Protein AF-0000000086186781 (afdb_homodimer)

Radius of gyration: 16.81 Å; Cα contacts (8 Å, |Δi|>4): 520; chains: 2; bounding box: 40×42×35 Å

InterPro domains:
  IPR029068 Glyoxalase/Bleomycin resistance protein/Dihydroxybiphenyl dioxygenase [G3DSA:3.10.180.10] (2-116)
  IPR029068 Glyoxalase/Bleomycin resistance protein/Dihydroxybiphenyl dioxygenase [SSF54593] (9-113)

pLDDT: mean 94.45, std 7.61, range [54.75, 98.69]

Sequence (234 aa):
MTARALARIFVDDLAAALPLYRALADDAAPRLFEFGDVQLAWVGPFLLLEAPPARRAQLDRAATVLVENMEATVHELERYGGSVLEPPAPGPNGRRMVARHPDGAVLEYIEVPATDRMTARALARIFVDDLAAALPLYRALADDAAPRLFEFGDVQLAWVGPFLLLEAPPARRAQLDRAATVLVENMEATVHELERYGGSVLEPPAPGPNGRRMVARHPDGAVLEYIEVPATDR

Secondary structure (DSSP, 8-state):
---EEEEEEE-S-HHHHHHHHHHHTTTPPPEEEEETTEEEEEETTEEEEE--HHHHHHH--S-EEEES-HHHHHHHHHHTT-EEEEEEE--BTB-EEEEE-TTS-EEEEEE--GGG-/---EEEEEEE-S-HHHHHHHHHHHTTTPPPEEEEETTEEEEEETTEEEEE--HHHHHHH--SEEEEES-HHHHHHHHHHTT-EEEEEEE--BTB-EEEEE-TTS-EEEEEE--GGG-

Solvent-accessible surface area (backbone atoms only — not comparable to full-atom values): 12488 Å² total; per-residue (Å²): 136,75,40,41,25,27,29,54,39,78,34,92,47,54,79,77,48,44,60,48,49,24,56,67,23,74,59,39,79,64,48,74,50,72,60,88,82,27,44,34,36,41,26,66,30,35,33,38,34,27,52,55,77,87,49,44,72,80,63,64,49,58,25,39,34,40,32,73,48,61,67,61,50,52,48,50,39,49,72,60,58,23,47,74,76,38,68,75,39,85,48,97,79,31,41,27,31,31,31,33,42,67,76,63,53,38,34,35,38,33,34,37,57,78,86,76,104,134,76,42,41,24,28,30,55,41,76,35,93,48,54,81,77,48,45,60,50,49,24,56,67,23,75,59,40,77,64,48,76,49,71,59,89,81,27,45,36,37,40,26,66,29,33,33,38,34,27,51,54,77,87,49,44,72,81,64,62,48,58,24,37,33,40,31,74,47,60,68,60,50,52,48,51,37,49,74,60,57,25,45,75,75,37,69,78,39,84,47,98,80,31,42,27,31,31,31,33,42,69,76,64,51,36,34,35,39,32,35,38,57,78,86,78,103

Nearest PDB structures (foldseek):
  3r6a-assembly1_B  TM=8.919E-01  e=3.913E-10  Methanosarcina mazei Go1
  8aid-assembly2_D  TM=8.645E-01  e=9.255E-09  Pseudomonas aeruginosa PAO1
  4pav-assembly4_D  TM=4.174E-01  e=5.554E-05  Staphylococcus aureus
  7yvv-assembly1_A  TM=6.138E-01  e=9.692E-04  Amycolatopsis sp. Hca4
  5umw-assembly2_B  TM=4.275E-01  e=9.603E-05  Streptomyces sp. CB03234

Foldseek 3Di:
DDKAWAAEEEDQDCVVVVVVLCVVLVNADWDWDDDVQWTWIDHRRYIYIHDPPVCCVVVDAPIEMEDADPVVVVVVQVVQPKAWPADFDADPQATKTWIAHPVGGIYIYGHDHPVVD/DDKAWAAEEEDQDCVVVVVVLCVVLVNADWDWDDDVQWTWIDHRRYIYIHHPPVCCVVVDAPIEMEDADPVVVVVVQVVQPKAWPADFDADPQATKTWIAHPVGGIYIYGHDHPVVD

Structure (mmCIF, N/CA/C/O backbone):
data_AF-0000000086186781-model_v1
#
loop_
_entity.id
_entity.type
_entity.pdbx_description
1 polymer 'VOC family protein'
#
loop_
_atom_site.group_PDB
_atom_site.id
_atom_site.type_symbol
_atom_site.label_atom_id
_atom_site.label_alt_id
_atom_site.label_comp_id
_atom_site.label_asym_id
_atom_site.label_entity_id
_atom_site.label_seq_id
_atom_site.pdbx_PDB_ins_code
_atom_site.Cartn_x
_atom_site.Cartn_y
_atom_site.Cartn_z
_atom_site.occupancy
_atom_site.B_iso_or_equiv
_atom_site.auth_seq_id
_atom_site.auth_comp_id
_atom_site.auth_asym_id
_atom_site.auth_atom_id
_atom_site.pdbx_PDB_model_num
ATOM 1 N N . MET A 1 1 ? -0.036 -2.354 -19.016 1 59.5 1 MET A N 1
ATOM 2 C CA . MET A 1 1 ? -0.948 -1.676 -18.109 1 59.5 1 MET A CA 1
ATOM 3 C C . MET A 1 1 ? -0.603 -1.999 -16.656 1 59.5 1 MET A C 1
ATOM 5 O O . MET A 1 1 ? -0.527 -3.17 -16.281 1 59.5 1 MET A O 1
ATOM 9 N N . THR A 1 2 ? -0.151 -1.017 -15.875 1 82.69 2 THR A N 1
ATOM 10 C CA . THR A 1 2 ? 0.729 -1.233 -14.734 1 82.69 2 THR A CA 1
ATOM 11 C C . THR A 1 2 ? -0.083 -1.428 -13.453 1 82.69 2 THR A C 1
ATOM 13 O O . THR A 1 2 ? -1.096 -0.755 -13.25 1 82.69 2 THR A O 1
ATOM 16 N N . ALA A 1 3 ? 0.19 -2.436 -12.805 1 93.06 3 ALA A N 1
ATOM 17 C CA . ALA A 1 3 ? -0.409 -2.723 -11.5 1 93.06 3 ALA A CA 1
ATOM 18 C C . ALA A 1 3 ? -0.317 -1.514 -10.578 1 93.06 3 ALA A C 1
ATOM 20 O O . ALA A 1 3 ? 0.615 -0.712 -10.68 1 93.06 3 ALA A O 1
ATOM 21 N N . ARG A 1 4 ? -1.374 -1.374 -9.734 1 94.69 4 ARG A N 1
ATOM 22 C CA . ARG A 1 4 ? -1.386 -0.331 -8.711 1 94.69 4 ARG A CA 1
ATOM 23 C C . ARG A 1 4 ? -1.64 -0.921 -7.328 1 94.69 4 ARG A C 1
ATOM 25 O O . ARG A 1 4 ? -2.234 -1.994 -7.207 1 94.69 4 ARG A O 1
ATOM 32 N N . ALA A 1 5 ? -1.18 -0.24 -6.379 1 97.06 5 ALA A N 1
ATOM 33 C CA . ALA A 1 5 ? -1.415 -0.716 -5.016 1 97.06 5 ALA A CA 1
ATOM 34 C C . ALA A 1 5 ? -2.287 0.263 -4.238 1 97.06 5 ALA A C 1
ATOM 36 O O . ALA A 1 5 ? -2.209 1.477 -4.445 1 97.06 5 ALA A O 1
ATOM 37 N N . LEU A 1 6 ? -3.055 -0.269 -3.428 1 97.75 6 LEU A N 1
ATOM 38 C CA . LEU A 1 6 ? -3.771 0.501 -2.416 1 97.75 6 LEU A CA 1
ATOM 39 C C . LEU A 1 6 ? -3.15 0.298 -1.037 1 97.75 6 LEU A C 1
ATOM 41 O O . LEU A 1 6 ? -2.848 -0.832 -0.649 1 97.75 6 LEU A O 1
ATOM 45 N N . ALA A 1 7 ? -2.957 1.344 -0.333 1 98 7 ALA A N 1
ATOM 46 C CA . ALA A 1 7 ? -2.561 1.277 1.072 1 98 7 ALA A CA 1
ATOM 47 C C . ALA A 1 7 ? -3.74 0.881 1.955 1 98 7 ALA A C 1
ATOM 49 O O . ALA A 1 7 ? -4.742 1.6 2.027 1 98 7 ALA A O 1
ATOM 50 N N . ARG A 1 8 ? -3.598 -0.219 2.615 1 98.06 8 ARG A N 1
ATOM 51 C CA . ARG A 1 8 ? -4.637 -0.678 3.531 1 98.06 8 ARG A CA 1
ATOM 52 C C . ARG A 1 8 ? -4.434 -0.095 4.926 1 98.06 8 ARG A C 1
ATOM 54 O O . ARG A 1 8 ? -3.396 -0.318 5.555 1 98.06 8 ARG A O 1
ATOM 61 N N . ILE A 1 9 ? -5.434 0.607 5.328 1 98 9 ILE A N 1
ATOM 62 C CA . ILE A 1 9 ? -5.312 1.284 6.617 1 98 9 ILE A CA 1
ATOM 63 C C . ILE A 1 9 ? -6.52 0.951 7.488 1 98 9 ILE A C 1
ATOM 65 O O . ILE A 1 9 ? -7.652 1.305 7.156 1 98 9 ILE A O 1
ATOM 69 N N . PHE A 1 10 ? -6.219 0.291 8.609 1 97.81 10 PHE A N 1
ATOM 70 C CA . PHE A 1 10 ? -7.293 0.067 9.57 1 97.81 10 PHE A CA 1
ATOM 71 C C . PHE A 1 10 ? -7.586 1.338 10.359 1 97.81 10 PHE A C 1
ATOM 73 O O . PHE A 1 10 ? -6.668 1.997 10.852 1 97.81 10 PHE A O 1
ATOM 80 N N . VAL A 1 11 ? -8.82 1.643 10.5 1 98 11 VAL A N 1
ATOM 81 C CA . VAL A 1 11 ? -9.242 2.807 11.273 1 98 11 VAL A CA 1
ATOM 82 C C . VAL A 1 11 ? -10.312 2.398 12.289 1 98 11 VAL A C 1
ATOM 84 O O . VAL A 1 11 ? -11.047 1.433 12.062 1 98 11 VAL A O 1
ATOM 87 N N . ASP A 1 12 ? -10.398 3.102 13.336 1 97.25 12 ASP A N 1
ATOM 88 C CA . ASP A 1 12 ? -11.406 2.809 14.352 1 97.25 12 ASP A CA 1
ATOM 89 C C . ASP A 1 12 ? -12.758 3.428 13.984 1 97.25 12 ASP A C 1
ATOM 91 O O . ASP A 1 12 ? -13.805 2.912 14.367 1 97.25 12 ASP A O 1
ATOM 95 N N . ASP A 1 13 ? -12.734 4.527 13.305 1 97.81 13 ASP A N 1
ATOM 96 C CA . ASP A 1 13 ? -13.914 5.285 12.875 1 97.81 13 ASP A CA 1
ATOM 97 C C . ASP A 1 13 ? -13.75 5.789 11.445 1 97.81 13 ASP A C 1
ATOM 99 O O . ASP A 1 13 ? -13.086 6.801 11.211 1 97.81 13 ASP A O 1
ATOM 103 N N . LEU A 1 14 ? -14.438 5.176 10.555 1 98.38 14 LEU A N 1
ATOM 104 C CA . LEU A 1 14 ? -14.281 5.445 9.133 1 98.38 14 LEU A CA 1
ATOM 105 C C . LEU A 1 14 ? -14.742 6.859 8.789 1 98.38 14 LEU A C 1
ATOM 107 O O . LEU A 1 14 ? -14.062 7.582 8.062 1 98.38 14 LEU A O 1
ATOM 111 N N . ALA A 1 15 ? -15.844 7.25 9.25 1 97.81 15 ALA A N 1
ATOM 112 C CA . ALA A 1 15 ? -16.406 8.57 8.969 1 97.81 15 ALA A CA 1
ATOM 113 C C . ALA A 1 15 ? -15.461 9.672 9.438 1 97.81 15 ALA A C 1
ATOM 115 O O . ALA A 1 15 ? -15.297 10.688 8.75 1 97.81 15 ALA A O 1
ATOM 116 N N . ALA A 1 16 ? -14.867 9.461 10.562 1 98.06 16 ALA A N 1
ATOM 117 C CA . ALA A 1 16 ? -13.953 10.453 11.125 1 98.06 16 ALA A CA 1
ATOM 118 C C . ALA A 1 16 ? -12.656 10.523 10.32 1 98.06 16 ALA A C 1
ATOM 120 O O . ALA A 1 16 ? -12.055 11.594 10.195 1 98.06 16 ALA A O 1
ATOM 121 N N . ALA A 1 17 ? -12.203 9.422 9.812 1 98.31 17 ALA A N 1
ATOM 122 C CA . ALA A 1 17 ? -10.914 9.344 9.141 1 98.31 17 ALA A CA 1
ATOM 123 C C . ALA A 1 17 ? -11.016 9.836 7.699 1 98.31 17 ALA A C 1
ATOM 125 O O . ALA A 1 17 ? -10.062 10.414 7.164 1 98.31 17 ALA A O 1
ATOM 126 N N . LEU A 1 18 ? -12.094 9.641 7.035 1 98.19 18 LEU A N 1
ATOM 127 C CA . LEU A 1 18 ? -12.281 9.734 5.594 1 98.19 18 LEU A CA 1
ATOM 128 C C . LEU A 1 18 ? -11.93 11.125 5.086 1 98.19 18 LEU A C 1
ATOM 130 O O . LEU A 1 18 ? -11.305 11.266 4.031 1 98.19 18 LEU A O 1
ATOM 134 N N . PRO A 1 19 ? -12.211 12.211 5.816 1 97.62 19 PRO A N 1
ATOM 135 C CA . PRO A 1 19 ? -11.992 13.547 5.258 1 97.62 19 PRO A CA 1
ATOM 136 C C . PRO A 1 19 ? -10.523 13.82 4.949 1 97.62 19 PRO A C 1
ATOM 138 O O . PRO A 1 19 ? -10.195 14.375 3.895 1 97.62 19 PRO A O 1
ATOM 141 N N . LEU A 1 20 ? -9.648 13.414 5.809 1 98 20 LEU A N 1
ATOM 142 C CA . LEU A 1 20 ? -8.234 13.625 5.531 1 98 20 LEU A CA 1
ATOM 143 C C . LEU A 1 20 ? -7.809 12.859 4.277 1 98 20 LEU A C 1
ATOM 145 O O . LEU A 1 20 ? -7.148 13.422 3.4 1 98 20 LEU A O 1
ATOM 149 N N . TYR A 1 21 ? -8.148 11.609 4.219 1 98.38 21 TYR A N 1
ATOM 150 C CA . TYR A 1 21 ? -7.711 10.773 3.111 1 98.38 21 TYR A CA 1
ATOM 151 C C . TYR A 1 21 ? -8.281 11.266 1.789 1 98.38 21 TYR A C 1
ATOM 153 O O . TYR A 1 21 ? -7.633 11.172 0.747 1 98.38 21 TYR A O 1
ATOM 161 N N . ARG A 1 22 ? -9.508 11.766 1.849 1 97.62 22 ARG A N 1
ATOM 162 C CA . ARG A 1 22 ? -10.094 12.383 0.66 1 97.62 22 ARG A CA 1
ATOM 163 C C . ARG A 1 2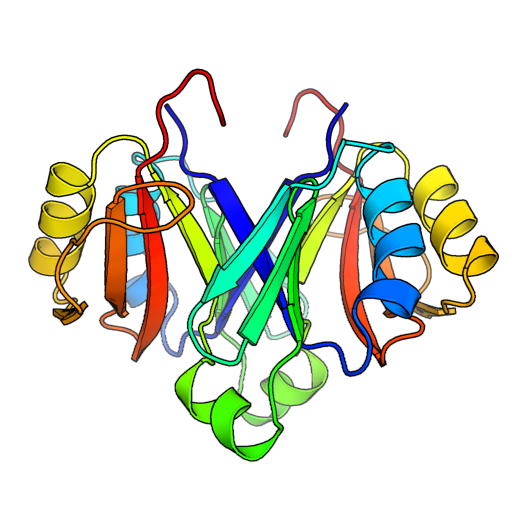2 ? -9.273 13.586 0.212 1 97.62 22 ARG A C 1
ATOM 165 O O . ARG A 1 22 ? -8.992 13.742 -0.978 1 97.62 22 ARG A O 1
ATOM 172 N N . ALA A 1 23 ? -8.922 14.391 1.158 1 96.88 23 ALA A N 1
ATOM 173 C CA . ALA A 1 23 ? -8.117 15.57 0.847 1 96.88 23 ALA A CA 1
ATOM 174 C C . ALA A 1 23 ? -6.77 15.18 0.252 1 96.88 23 ALA A C 1
ATOM 176 O O . ALA A 1 23 ? -6.316 15.781 -0.723 1 96.88 23 ALA A O 1
ATOM 177 N N . LEU A 1 24 ? -6.148 14.164 0.826 1 97.06 24 LEU A N 1
ATOM 178 C CA . LEU A 1 24 ? -4.836 13.703 0.379 1 97.06 24 LEU A CA 1
ATOM 179 C C . LEU A 1 24 ? -4.926 13.062 -1.001 1 97.06 24 LEU A C 1
ATOM 181 O O . LEU A 1 24 ? -3.922 12.969 -1.712 1 97.06 24 LEU A O 1
ATOM 185 N N . ALA A 1 25 ? -6.113 12.609 -1.349 1 95.81 25 ALA A N 1
ATOM 186 C CA . ALA A 1 25 ? -6.344 11.984 -2.648 1 95.81 25 ALA A CA 1
ATOM 187 C C . ALA A 1 25 ? -6.898 12.992 -3.652 1 95.81 25 ALA A C 1
ATOM 189 O O . ALA A 1 25 ? -7.578 12.609 -4.609 1 95.81 25 ALA A O 1
ATOM 190 N N . ASP A 1 26 ? -6.676 14.281 -3.418 1 91.06 26 ASP A N 1
ATOM 191 C CA . ASP A 1 26 ? -7.109 15.359 -4.289 1 91.06 26 ASP A CA 1
ATOM 192 C C . ASP A 1 26 ? -8.633 15.391 -4.414 1 91.06 26 ASP A C 1
ATOM 194 O O . ASP A 1 26 ? -9.172 15.5 -5.52 1 91.06 26 ASP A O 1
ATOM 198 N N . ASP A 1 27 ? -9.281 14.992 -3.373 1 86.31 27 ASP A N 1
ATOM 199 C CA . ASP A 1 27 ? -10.734 15.055 -3.203 1 86.31 27 ASP A CA 1
ATOM 200 C C . ASP A 1 27 ? -11.438 14.109 -4.172 1 86.31 27 ASP A C 1
ATOM 202 O O . ASP A 1 27 ? -12.516 14.43 -4.684 1 86.31 27 ASP A O 1
ATOM 206 N N . ALA A 1 28 ? -10.773 13.094 -4.453 1 85.69 28 ALA A N 1
ATOM 207 C CA . ALA A 1 28 ? -11.438 12.047 -5.223 1 85.69 28 ALA A CA 1
ATOM 208 C C . ALA A 1 28 ? -12.695 11.555 -4.512 1 85.69 28 ALA A C 1
ATOM 210 O O . ALA A 1 28 ? -12.766 11.57 -3.281 1 85.69 28 ALA A O 1
ATOM 211 N N . ALA A 1 29 ? -13.688 11.109 -5.262 1 93 29 ALA A N 1
ATOM 212 C CA . ALA A 1 29 ? -14.898 10.523 -4.688 1 93 29 ALA A CA 1
ATOM 213 C C . ALA A 1 29 ? -14.609 9.148 -4.086 1 93 29 ALA A C 1
ATOM 215 O O . ALA A 1 29 ? -14.031 8.281 -4.746 1 93 29 ALA A O 1
ATOM 216 N N . PRO A 1 30 ? -15 8.984 -2.84 1 96.44 30 PRO A N 1
ATOM 217 C CA . PRO A 1 30 ? -14.781 7.668 -2.24 1 96.44 30 PRO A CA 1
ATOM 218 C C . PRO A 1 30 ? -15.812 6.637 -2.697 1 96.44 30 PRO A C 1
ATOM 220 O O . PRO A 1 30 ? -16.969 6.98 -2.939 1 96.44 30 PRO A O 1
ATOM 223 N N . ARG A 1 31 ? -15.414 5.449 -2.852 1 96.5 31 ARG A N 1
ATOM 224 C CA . ARG A 1 31 ? -16.297 4.297 -2.984 1 96.5 31 ARG A CA 1
ATOM 225 C C . ARG A 1 31 ? -16.5 3.6 -1.643 1 96.5 31 ARG A C 1
ATOM 227 O O . ARG A 1 31 ? -15.555 3.043 -1.079 1 96.5 31 ARG A O 1
ATOM 234 N N . LEU A 1 32 ? -17.688 3.697 -1.177 1 97.25 32 LEU A N 1
ATOM 235 C CA . LEU A 1 32 ? -18.016 3.053 0.087 1 97.25 32 LEU A CA 1
ATOM 236 C C . LEU A 1 32 ? -18.672 1.698 -0.154 1 97.25 32 LEU A C 1
ATOM 238 O O . LEU A 1 32 ? -19.531 1.565 -1.035 1 97.25 32 LEU A O 1
ATOM 242 N N . PHE A 1 33 ? -18.219 0.71 0.568 1 97.06 33 PHE A N 1
ATOM 243 C CA . PHE A 1 33 ? -18.797 -0.623 0.438 1 97.06 33 PHE A CA 1
ATOM 244 C C . PHE A 1 33 ? -18.547 -1.442 1.7 1 97.06 33 PHE A C 1
ATOM 246 O O . PHE A 1 33 ? -17.922 -0.962 2.648 1 97.06 33 PHE A O 1
ATOM 253 N N . GLU A 1 34 ? -19.156 -2.605 1.72 1 94.56 34 GLU A N 1
ATOM 254 C CA . GLU A 1 34 ? -19.047 -3.496 2.869 1 94.56 34 GLU A CA 1
ATOM 255 C C . GLU A 1 34 ? -18.625 -4.898 2.439 1 94.56 34 GLU A C 1
ATOM 257 O O . GLU A 1 34 ? -18.906 -5.32 1.316 1 94.56 34 GLU A O 1
ATOM 262 N N . PHE A 1 35 ? -17.906 -5.543 3.322 1 91.06 35 PHE A N 1
ATOM 263 C CA . PHE A 1 35 ? -17.547 -6.949 3.191 1 91.06 35 PHE A CA 1
ATOM 264 C C . PHE A 1 35 ? -17.688 -7.668 4.527 1 91.06 35 PHE A C 1
ATOM 266 O O . PHE A 1 35 ? -16.812 -7.578 5.383 1 91.06 35 PHE A O 1
ATOM 273 N N . GLY A 1 36 ? -18.781 -8.406 4.602 1 88.94 36 GLY A N 1
ATOM 274 C CA . GLY A 1 36 ? -19.109 -8.945 5.91 1 88.94 36 GLY A CA 1
ATOM 275 C C . GLY A 1 36 ? -19.328 -7.879 6.961 1 88.94 36 GLY A C 1
ATOM 276 O O . GLY A 1 36 ? -20.141 -6.969 6.77 1 88.94 36 GLY A O 1
ATOM 277 N N . ASP A 1 37 ? -18.547 -7.977 8.031 1 93.62 37 ASP A N 1
ATOM 278 C CA . ASP A 1 37 ? -18.688 -7.035 9.141 1 93.62 37 ASP A CA 1
ATOM 279 C C . ASP A 1 37 ? -17.656 -5.914 9.031 1 93.62 37 ASP A C 1
ATOM 281 O O . ASP A 1 37 ? -17.359 -5.23 10.016 1 93.62 37 ASP A O 1
ATOM 285 N N . VAL A 1 38 ? -17.172 -5.719 7.91 1 96.06 38 VAL A N 1
ATOM 286 C CA . VAL A 1 38 ? -16.156 -4.691 7.684 1 96.06 38 VAL A CA 1
ATOM 287 C C . VAL A 1 38 ? -16.734 -3.584 6.805 1 96.06 38 VAL A C 1
ATOM 289 O O . VAL A 1 38 ? -17.312 -3.855 5.754 1 96.06 38 VAL A O 1
ATOM 292 N N . GLN A 1 39 ? -16.625 -2.371 7.223 1 98 39 GLN A N 1
ATOM 293 C CA . GLN A 1 39 ? -16.922 -1.198 6.406 1 98 39 GLN A CA 1
ATOM 294 C C . GLN A 1 39 ? -15.656 -0.672 5.73 1 98 39 GLN A C 1
ATOM 296 O O . GLN A 1 39 ? -14.617 -0.521 6.375 1 98 39 GLN A O 1
ATOM 301 N N . LEU A 1 40 ? -15.781 -0.426 4.438 1 98.31 40 LEU A N 1
ATOM 302 C CA . LEU A 1 40 ? -14.586 -0.025 3.697 1 98.31 40 LEU A CA 1
ATOM 303 C C . LEU A 1 40 ? -14.852 1.239 2.887 1 98.31 40 LEU A C 1
ATOM 305 O O . LEU A 1 40 ? -15.984 1.494 2.479 1 98.31 40 LEU A O 1
ATOM 309 N N . ALA A 1 41 ? -13.844 1.992 2.693 1 98.31 41 ALA A N 1
ATOM 310 C CA . ALA A 1 41 ? -13.82 3.135 1.785 1 98.31 41 ALA A CA 1
ATOM 311 C C . ALA A 1 41 ? -12.57 3.117 0.911 1 98.31 41 ALA A C 1
ATOM 313 O O . ALA A 1 41 ? -11.445 3.078 1.422 1 98.31 41 ALA A O 1
ATOM 314 N N . TRP A 1 42 ? -12.758 3.086 -0.336 1 97.5 42 TRP A N 1
ATOM 315 C CA . TRP A 1 42 ? -11.688 3.258 -1.31 1 97.5 42 TRP A CA 1
ATOM 316 C C . TRP A 1 42 ? -11.625 4.699 -1.808 1 97.5 42 TRP A C 1
ATOM 318 O O . TRP A 1 42 ? -12.594 5.203 -2.387 1 97.5 42 TRP A O 1
ATOM 328 N N . VAL A 1 43 ? -10.516 5.402 -1.555 1 97.25 43 VAL A N 1
ATOM 329 C CA . VAL A 1 43 ? -10.367 6.789 -1.974 1 97.25 43 VAL A CA 1
ATOM 330 C C . VAL A 1 43 ? -8.93 7.043 -2.43 1 97.25 43 VAL A C 1
ATOM 332 O O . VAL A 1 43 ? -8 7.008 -1.619 1 97.25 43 VAL A O 1
ATOM 335 N N . GLY A 1 44 ? -8.797 7.301 -3.76 1 95.69 44 GLY A N 1
ATOM 336 C CA . GLY A 1 44 ? -7.453 7.402 -4.297 1 95.69 44 GLY A CA 1
ATOM 337 C C . GLY A 1 44 ? -6.621 6.152 -4.066 1 95.69 44 GLY A C 1
ATOM 338 O O . GLY A 1 44 ? -7.059 5.043 -4.387 1 95.69 44 GLY A O 1
ATOM 339 N N . PRO A 1 45 ? -5.391 6.293 -3.463 1 96.69 45 PRO A N 1
ATOM 340 C CA . PRO A 1 45 ? -4.543 5.117 -3.242 1 96.69 45 PRO A CA 1
ATOM 341 C C . PRO A 1 45 ? -4.781 4.465 -1.883 1 96.69 45 PRO A C 1
ATOM 343 O O . PRO A 1 45 ? -3.975 3.646 -1.437 1 96.69 45 PRO A O 1
ATOM 346 N N . PHE A 1 46 ? -5.867 4.828 -1.25 1 98.12 46 PHE A N 1
ATOM 347 C CA . PHE A 1 46 ? -6.102 4.34 0.103 1 98.12 46 PHE A CA 1
ATOM 348 C C . PHE A 1 46 ? -7.316 3.422 0.143 1 98.12 46 PHE A C 1
ATOM 350 O O . PHE A 1 46 ? -8.328 3.695 -0.508 1 98.12 46 PHE A O 1
ATOM 357 N N . LEU A 1 47 ? -7.207 2.373 0.851 1 98.12 47 LEU A N 1
ATOM 358 C CA . LEU A 1 47 ? -8.305 1.508 1.262 1 98.12 47 LEU A CA 1
ATOM 359 C C . LEU A 1 47 ? -8.453 1.496 2.779 1 98.12 47 LEU A C 1
ATOM 361 O O . LEU A 1 47 ? -7.645 0.878 3.479 1 98.12 47 LEU A O 1
ATOM 365 N N . LEU A 1 48 ? -9.438 2.188 3.26 1 98.44 48 LEU A N 1
ATOM 366 C CA . LEU A 1 48 ? -9.695 2.271 4.691 1 98.44 48 LEU A CA 1
ATOM 367 C C . LEU A 1 48 ? -10.625 1.149 5.145 1 98.44 48 LEU A C 1
ATOM 369 O O . LEU A 1 48 ? -11.602 0.839 4.465 1 98.44 48 LEU A O 1
ATOM 373 N N . LEU A 1 49 ? -10.289 0.527 6.207 1 98.25 49 LEU A N 1
ATOM 374 C CA . LEU A 1 49 ? -11.078 -0.581 6.738 1 98.25 49 LEU A CA 1
ATOM 375 C C . LEU A 1 49 ? -11.492 -0.312 8.18 1 98.25 49 LEU A C 1
ATOM 377 O O . LEU A 1 49 ? -10.641 -0.09 9.047 1 98.25 49 LEU A O 1
ATOM 381 N N . GLU A 1 50 ? -12.695 -0.277 8.453 1 98.31 50 GLU A N 1
ATOM 382 C CA . GLU A 1 50 ? -13.242 -0.314 9.805 1 98.31 50 GLU A CA 1
ATOM 383 C C . GLU A 1 50 ? -13.766 -1.704 10.148 1 98.31 50 GLU A C 1
ATOM 385 O O . GLU A 1 50 ? -14.789 -2.137 9.617 1 98.31 50 GLU A O 1
ATOM 390 N N . ALA A 1 51 ? -13.047 -2.338 10.969 1 96.94 51 ALA A N 1
ATOM 391 C CA . ALA A 1 51 ? -13.383 -3.709 11.352 1 96.94 51 ALA A CA 1
ATOM 392 C C . ALA A 1 51 ? -13.195 -3.924 12.852 1 96.94 51 ALA A C 1
ATOM 394 O O . ALA A 1 51 ? -12.367 -3.254 13.484 1 96.94 51 ALA A O 1
ATOM 395 N N . PRO A 1 52 ? -13.945 -4.852 13.445 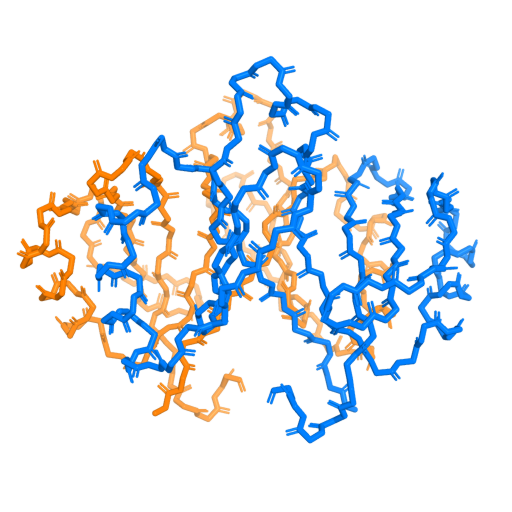1 94.19 52 PRO A N 1
ATOM 396 C CA . PRO A 1 52 ? -13.68 -5.191 14.852 1 94.19 52 PRO A CA 1
ATOM 397 C C . PRO A 1 52 ? -12.242 -5.645 15.086 1 94.19 52 PRO A C 1
ATOM 399 O O . PRO A 1 52 ? -11.664 -6.34 14.25 1 94.19 52 PRO A O 1
ATOM 402 N N . PRO A 1 53 ? -11.688 -5.215 16.203 1 91.38 53 PRO A N 1
ATOM 403 C CA . PRO A 1 53 ? -10.289 -5.551 16.484 1 91.38 53 PRO A CA 1
ATOM 404 C C . PRO A 1 53 ? -10 -7.047 16.344 1 91.38 53 PRO A C 1
ATOM 406 O O . PRO A 1 53 ? -8.945 -7.434 15.844 1 91.38 53 PRO A O 1
ATOM 409 N N . ALA A 1 54 ? -10.969 -7.898 16.688 1 90.56 54 ALA A N 1
ATOM 410 C CA . ALA A 1 54 ? -10.781 -9.352 16.656 1 90.56 54 ALA A CA 1
ATOM 411 C C . ALA A 1 54 ? -10.641 -9.852 15.227 1 90.56 54 ALA A C 1
ATOM 413 O O . ALA A 1 54 ? -10.078 -10.922 14.992 1 90.56 54 ALA A O 1
ATOM 414 N N . ARG A 1 55 ? -11.133 -9.062 14.289 1 91.88 55 ARG A N 1
ATOM 415 C CA . ARG A 1 55 ? -11.141 -9.477 12.891 1 91.88 55 ARG A CA 1
ATOM 416 C C . ARG A 1 55 ? -9.898 -8.969 12.156 1 91.88 55 ARG A C 1
ATOM 418 O O . ARG A 1 55 ? -9.578 -9.438 11.07 1 91.88 55 ARG A O 1
ATOM 425 N N . ARG A 1 56 ? -9.227 -8.031 12.711 1 92.62 56 ARG A N 1
ATOM 426 C CA . ARG A 1 56 ? -8.188 -7.301 11.984 1 92.62 56 ARG A CA 1
ATOM 427 C C . ARG A 1 56 ? -7.039 -8.227 11.594 1 92.62 56 ARG A C 1
ATOM 429 O O . ARG A 1 56 ? -6.508 -8.133 10.484 1 92.62 56 ARG A O 1
ATOM 436 N N . ALA A 1 57 ? -6.703 -9.133 12.461 1 90.69 57 ALA A N 1
ATOM 437 C CA . ALA A 1 57 ? -5.609 -10.055 12.172 1 90.69 57 ALA A CA 1
ATOM 438 C C . ALA A 1 57 ? -5.93 -10.922 10.953 1 90.69 57 ALA A C 1
ATOM 440 O O . ALA A 1 57 ? -5.055 -11.18 10.117 1 90.69 57 ALA A O 1
ATOM 441 N N . GLN A 1 58 ? -7.164 -11.312 10.844 1 89.19 58 GLN A N 1
ATOM 442 C CA . GLN A 1 58 ? -7.605 -12.156 9.742 1 89.19 58 GLN A CA 1
ATOM 443 C C . GLN A 1 58 ? -7.629 -11.375 8.422 1 89.19 58 GLN A C 1
ATOM 445 O O . GLN A 1 58 ? -7.566 -11.969 7.348 1 89.19 58 GLN A O 1
ATOM 450 N N . LEU A 1 59 ? -7.695 -10.133 8.578 1 92.06 59 LEU A N 1
ATOM 451 C CA . LEU A 1 59 ? -7.848 -9.281 7.41 1 92.06 59 LEU A CA 1
ATOM 452 C C . LEU A 1 59 ? -6.516 -8.641 7.023 1 92.06 59 LEU A C 1
ATOM 454 O O . LEU A 1 59 ? -6.438 -7.918 6.027 1 92.06 59 LEU A O 1
ATOM 458 N N . ASP A 1 60 ? -5.582 -8.922 7.77 1 89.44 60 ASP A N 1
ATOM 459 C CA . ASP A 1 60 ? -4.309 -8.242 7.57 1 89.44 60 ASP A CA 1
ATOM 460 C C . ASP A 1 60 ? -3.611 -8.734 6.309 1 89.44 60 ASP A C 1
ATOM 462 O O . ASP A 1 60 ? -3.422 -9.938 6.125 1 89.44 60 ASP A O 1
ATOM 466 N N . ARG A 1 61 ? -3.396 -7.852 5.449 1 93.69 61 ARG A N 1
ATOM 467 C CA . ARG A 1 61 ? -2.688 -7.992 4.18 1 93.69 61 ARG A CA 1
ATOM 468 C C . ARG A 1 61 ? -1.629 -6.906 4.02 1 93.69 61 ARG A C 1
ATOM 470 O O . ARG A 1 61 ? -1.82 -5.773 4.465 1 93.69 61 ARG A O 1
ATOM 477 N N . ALA A 1 62 ? -0.574 -7.293 3.301 1 94.44 62 ALA A N 1
ATOM 478 C CA . ALA A 1 62 ? 0.465 -6.293 3.068 1 94.44 62 ALA A CA 1
ATOM 479 C C . ALA A 1 62 ? -0.051 -5.16 2.184 1 94.44 62 ALA A C 1
ATOM 481 O O . ALA A 1 62 ? 0.349 -4.008 2.346 1 94.44 62 ALA A O 1
ATOM 482 N N . ALA A 1 63 ? -0.911 -5.527 1.219 1 97.25 63 ALA A N 1
ATOM 483 C CA . ALA A 1 63 ? -1.488 -4.555 0.293 1 97.25 63 ALA A CA 1
ATOM 484 C C . ALA A 1 63 ? -2.646 -5.168 -0.492 1 97.25 63 ALA A C 1
ATOM 486 O O . ALA A 1 63 ? -2.838 -6.383 -0.48 1 97.25 63 ALA A O 1
ATOM 487 N N . THR A 1 64 ? -3.416 -4.301 -1.054 1 98.06 64 THR A N 1
ATOM 488 C CA . THR A 1 64 ? -4.309 -4.66 -2.15 1 98.06 64 THR A CA 1
ATOM 489 C C . THR A 1 64 ? -3.746 -4.184 -3.486 1 98.06 64 THR A C 1
ATOM 491 O O . THR A 1 64 ? -3.436 -3 -3.646 1 98.06 64 THR A O 1
ATOM 494 N N . VAL A 1 65 ? -3.586 -5.094 -4.395 1 98.06 65 VAL A N 1
ATOM 495 C CA . VAL A 1 65 ? -3.006 -4.754 -5.691 1 98.06 65 VAL A CA 1
ATOM 496 C C . VAL A 1 65 ? -4.074 -4.848 -6.777 1 98.06 65 VAL A C 1
ATOM 498 O O . VAL A 1 65 ? -4.773 -5.859 -6.887 1 98.06 65 VAL A O 1
ATOM 501 N N . LEU A 1 66 ? -4.23 -3.775 -7.496 1 97 66 LEU A N 1
ATOM 502 C CA . LEU A 1 66 ? -5.125 -3.729 -8.648 1 97 66 LEU A CA 1
ATOM 503 C C . LEU A 1 66 ? -4.422 -4.227 -9.906 1 97 66 LEU A C 1
ATOM 505 O O . LEU A 1 66 ? -3.385 -3.684 -10.297 1 97 66 LEU A O 1
ATOM 509 N N . VAL A 1 67 ? -5.016 -5.23 -10.516 1 96.81 67 VAL A N 1
ATOM 510 C CA . VAL A 1 67 ? -4.398 -5.832 -11.695 1 96.81 67 VAL A CA 1
ATOM 511 C C . VAL A 1 67 ? -5.398 -5.859 -12.844 1 96.81 67 VAL A C 1
ATOM 513 O O . VAL A 1 67 ? -6.609 -5.754 -12.625 1 96.81 67 VAL A O 1
ATOM 516 N N . GLU A 1 68 ? -4.895 -6.035 -14.07 1 94.44 68 GLU A N 1
ATOM 517 C CA . GLU A 1 68 ? -5.766 -6.043 -15.242 1 94.44 68 GLU A CA 1
ATOM 518 C C . GLU A 1 68 ? -6.121 -7.465 -15.656 1 94.44 68 GLU A C 1
ATOM 520 O O . GLU A 1 68 ? -7.137 -7.688 -16.328 1 94.44 68 GLU A O 1
ATOM 525 N N . ASN A 1 69 ? -5.27 -8.383 -15.297 1 95.19 69 ASN A N 1
ATOM 526 C CA . ASN A 1 69 ? -5.418 -9.773 -15.719 1 95.19 69 ASN A CA 1
ATOM 527 C C . ASN A 1 69 ? -5.141 -10.734 -14.562 1 95.19 69 ASN A C 1
ATOM 529 O O . ASN A 1 69 ? -3.984 -10.969 -14.211 1 95.19 69 ASN A O 1
ATOM 533 N N . MET A 1 70 ? -6.211 -11.289 -14.055 1 97.06 70 MET A N 1
ATOM 534 C CA . MET A 1 70 ? -6.105 -12.156 -12.883 1 97.06 70 MET A CA 1
ATOM 535 C C . MET A 1 70 ? -5.367 -13.445 -13.227 1 97.06 70 MET A C 1
ATOM 537 O O . MET A 1 70 ? -4.543 -13.922 -12.445 1 97.06 70 MET A O 1
ATOM 541 N N . GLU A 1 71 ? -5.668 -13.938 -14.422 1 96.75 71 GLU A N 1
ATOM 542 C CA . GLU A 1 71 ? -5.035 -15.195 -14.82 1 96.75 71 GLU A CA 1
ATOM 543 C C . GLU A 1 71 ? -3.523 -15.023 -14.961 1 96.75 71 GLU A C 1
ATOM 545 O O . GLU A 1 71 ? -2.756 -15.898 -14.555 1 96.75 71 GLU A O 1
ATOM 550 N N . ALA A 1 72 ? -3.105 -13.984 -15.523 1 96.44 72 ALA A N 1
ATOM 551 C CA . ALA A 1 72 ? -1.677 -13.703 -15.633 1 96.44 72 ALA A CA 1
ATOM 552 C C . ALA A 1 72 ? -1.041 -13.562 -14.25 1 96.44 72 ALA A C 1
ATOM 554 O O . ALA A 1 72 ? 0.085 -14.016 -14.031 1 96.44 72 ALA A O 1
ATOM 555 N N . THR A 1 73 ? -1.727 -12.906 -13.367 1 97.44 73 THR A N 1
ATOM 556 C CA . THR A 1 73 ? -1.24 -12.742 -12 1 97.44 73 THR A CA 1
ATOM 557 C C . THR A 1 73 ? -1.062 -14.094 -11.32 1 97.44 73 THR A C 1
ATOM 559 O O . THR A 1 73 ? -0.02 -14.359 -10.719 1 97.44 73 THR A O 1
ATOM 562 N N . VAL A 1 74 ? -2.062 -14.938 -11.43 1 97.81 74 VAL A N 1
ATOM 563 C CA . VAL A 1 74 ? -1.996 -16.281 -10.852 1 97.81 74 VAL A CA 1
ATOM 564 C C . VAL A 1 74 ? -0.811 -17.031 -11.445 1 97.81 74 VAL A C 1
ATOM 566 O O . VAL A 1 74 ? -0.052 -17.688 -10.719 1 97.81 74 VAL A O 1
ATOM 569 N N . HIS A 1 75 ? -0.702 -16.922 -12.711 1 97.62 75 HIS A N 1
ATOM 570 C CA . HIS A 1 75 ? 0.382 -17.594 -13.406 1 97.62 75 HIS A CA 1
ATOM 571 C C . HIS A 1 75 ? 1.74 -17.203 -12.836 1 97.62 75 HIS A C 1
ATOM 573 O O . HIS A 1 75 ? 2.561 -18.062 -12.516 1 97.62 75 HIS A O 1
ATOM 579 N N . GLU A 1 76 ? 1.997 -15.938 -12.734 1 97.56 76 GLU A N 1
ATOM 580 C CA . GLU A 1 76 ? 3.275 -15.461 -12.211 1 97.56 76 GLU A CA 1
ATOM 581 C C . GLU A 1 76 ? 3.473 -15.891 -10.758 1 97.56 76 GLU A C 1
ATOM 583 O O . GLU A 1 76 ? 4.578 -16.266 -10.367 1 97.56 76 GLU A O 1
ATOM 588 N N . LEU A 1 77 ? 2.434 -15.797 -9.938 1 97.94 77 LEU A N 1
ATOM 589 C CA . LEU A 1 77 ? 2.523 -16.203 -8.539 1 97.94 77 LEU A CA 1
ATOM 590 C C . LEU A 1 77 ? 2.953 -17.672 -8.43 1 97.94 77 LEU A C 1
ATOM 592 O O . LEU A 1 77 ? 3.875 -17.984 -7.676 1 97.94 77 LEU A O 1
ATOM 596 N N . GLU A 1 78 ? 2.326 -18.469 -9.203 1 97.12 78 GLU A N 1
ATOM 597 C CA . GLU A 1 78 ? 2.639 -19.891 -9.164 1 97.12 78 GLU A CA 1
ATOM 598 C C . GLU A 1 78 ? 4.031 -20.172 -9.727 1 97.12 78 GLU A C 1
ATOM 600 O O . GLU A 1 78 ? 4.777 -20.984 -9.18 1 97.12 78 GLU A O 1
ATOM 605 N N . ARG A 1 79 ? 4.332 -19.5 -10.742 1 97.44 79 ARG A N 1
ATOM 606 C CA . ARG A 1 79 ? 5.629 -19.656 -11.391 1 97.44 79 ARG A CA 1
ATOM 607 C C . ARG A 1 79 ? 6.77 -19.422 -10.406 1 97.44 79 ARG A C 1
ATOM 609 O O . ARG A 1 79 ? 7.797 -20.109 -10.469 1 97.44 79 ARG A O 1
ATOM 616 N N . TYR A 1 80 ? 6.574 -18.547 -9.516 1 97.56 80 TYR A N 1
ATOM 617 C CA . TYR A 1 80 ? 7.66 -18.172 -8.617 1 97.56 80 TYR A CA 1
ATOM 618 C C . TYR A 1 80 ? 7.477 -18.781 -7.238 1 97.56 80 TYR A C 1
ATOM 620 O O . TYR A 1 80 ? 8.195 -18.438 -6.297 1 97.56 80 TYR A O 1
ATOM 628 N N . GLY A 1 81 ? 6.488 -19.609 -7.121 1 97.81 81 GLY A N 1
ATOM 629 C CA . GLY A 1 81 ? 6.391 -20.391 -5.902 1 97.81 81 GLY A CA 1
ATOM 630 C C . GLY A 1 81 ? 5.426 -19.812 -4.887 1 97.81 81 GLY A C 1
ATOM 631 O O . GLY A 1 81 ? 5.438 -20.203 -3.717 1 97.81 81 GLY A O 1
ATOM 632 N N . GLY A 1 82 ? 4.652 -18.859 -5.246 1 98.19 82 GLY A N 1
ATOM 633 C CA . GLY A 1 82 ? 3.568 -18.406 -4.395 1 98.19 82 GLY A CA 1
ATOM 634 C C . GLY A 1 82 ? 2.381 -19.344 -4.379 1 98.19 82 GLY A C 1
ATOM 635 O O . GLY A 1 82 ? 2.381 -20.359 -5.07 1 98.19 82 GLY A O 1
ATOM 636 N N . SER A 1 83 ? 1.413 -18.969 -3.504 1 97.62 83 SER A N 1
ATOM 637 C CA . SER A 1 83 ? 0.214 -19.797 -3.383 1 97.62 83 SER A CA 1
ATOM 638 C C . SER A 1 83 ? -1.041 -18.922 -3.299 1 97.62 83 SER A C 1
ATOM 640 O O . SER A 1 83 ? -1.027 -17.859 -2.684 1 97.62 83 SER A O 1
ATOM 642 N N . VAL A 1 84 ? -2.084 -19.484 -3.877 1 97.94 84 VAL A N 1
ATOM 643 C CA . VAL A 1 84 ? -3.393 -18.859 -3.771 1 97.94 84 VAL A CA 1
ATOM 644 C C . VAL A 1 84 ? -4.102 -19.344 -2.51 1 97.94 84 VAL A C 1
ATOM 646 O O . VAL A 1 84 ? -4.352 -20.531 -2.35 1 97.94 84 VAL A O 1
ATOM 649 N N . LEU A 1 85 ? -4.379 -18.469 -1.632 1 97.88 85 LEU A N 1
ATOM 650 C CA . LEU A 1 85 ? -5.059 -18.812 -0.383 1 97.88 85 LEU A CA 1
ATOM 651 C C . LEU A 1 85 ? -6.57 -18.797 -0.563 1 97.88 85 LEU A C 1
ATOM 653 O O . LEU A 1 85 ? -7.277 -19.641 -0.015 1 97.88 85 LEU A O 1
ATOM 657 N N . GLU A 1 86 ? -7.059 -17.797 -1.199 1 97.38 86 GLU A N 1
ATOM 658 C CA . GLU A 1 86 ? -8.445 -17.656 -1.639 1 97.38 86 GLU A CA 1
ATOM 659 C C . GLU A 1 86 ? -8.523 -17.453 -3.15 1 97.38 86 GLU A C 1
ATOM 661 O O . GLU A 1 86 ? -8.039 -16.453 -3.68 1 97.38 86 GLU A O 1
ATOM 666 N N . PRO A 1 87 ? -9.141 -18.375 -3.822 1 97.69 87 PRO A N 1
ATOM 667 C CA . PRO A 1 87 ? -9.18 -18.281 -5.281 1 97.69 87 PRO A CA 1
ATOM 668 C C . PRO A 1 87 ? -9.984 -17.078 -5.77 1 97.69 87 PRO A C 1
ATOM 670 O O . PRO A 1 87 ? -10.789 -16.516 -5.016 1 97.69 87 PRO A O 1
ATOM 673 N N . PRO A 1 88 ? -9.75 -16.719 -7.047 1 97.19 88 PRO A N 1
ATOM 674 C CA . PRO A 1 88 ? -10.508 -15.602 -7.605 1 97.19 88 PRO A CA 1
ATOM 675 C C . PRO A 1 88 ? -12.023 -15.812 -7.504 1 97.19 88 PRO A C 1
ATOM 677 O O . PRO A 1 88 ? -12.523 -16.875 -7.852 1 97.19 88 PRO A O 1
ATOM 680 N N . ALA A 1 89 ? -12.656 -14.844 -6.969 1 96.81 89 ALA A N 1
ATOM 681 C CA . ALA A 1 89 ? -14.109 -14.844 -6.816 1 96.81 89 ALA A CA 1
ATOM 682 C C . ALA A 1 89 ? -14.672 -13.43 -6.926 1 96.81 89 ALA A C 1
ATOM 684 O O . ALA A 1 89 ? -13.945 -12.453 -6.75 1 96.81 89 ALA A O 1
ATOM 685 N N . PRO A 1 90 ? -15.938 -13.266 -7.242 1 94.81 90 PRO A N 1
ATOM 686 C CA . PRO A 1 90 ? -16.531 -11.93 -7.34 1 94.81 90 PRO A CA 1
ATOM 687 C C . PRO A 1 90 ? -16.438 -11.148 -6.031 1 94.81 90 PRO A C 1
ATOM 689 O O . PRO A 1 90 ? -16.562 -11.734 -4.953 1 94.81 90 PRO A O 1
ATOM 692 N N . GLY A 1 91 ? -16.219 -9.891 -6.09 1 92.12 91 GLY A N 1
ATOM 693 C CA . GLY A 1 91 ? -16.234 -8.969 -4.969 1 92.12 91 GLY A CA 1
ATOM 694 C C . GLY A 1 91 ? -16.891 -7.637 -5.305 1 92.12 91 GLY A C 1
ATOM 695 O O . GLY A 1 91 ? -17.234 -7.387 -6.461 1 92.12 91 GLY A O 1
ATOM 696 N N . PRO A 1 92 ? -17.031 -6.805 -4.375 1 90.88 92 PRO A N 1
ATOM 697 C CA . PRO A 1 92 ? -17.734 -5.539 -4.566 1 90.88 92 PRO A CA 1
ATOM 698 C C . PRO A 1 92 ? -17.062 -4.637 -5.598 1 90.88 92 PRO A C 1
ATOM 700 O O . PRO A 1 92 ? -17.719 -3.809 -6.23 1 90.88 92 PRO A O 1
ATOM 703 N N . ASN A 1 93 ? -15.781 -4.789 -5.824 1 92.88 93 ASN A N 1
ATOM 704 C CA . ASN A 1 93 ? -15.055 -3.904 -6.727 1 92.88 93 ASN A CA 1
ATOM 705 C C . ASN A 1 93 ? -14.406 -4.68 -7.867 1 92.88 93 ASN A C 1
ATOM 707 O O . ASN A 1 93 ? -13.492 -4.172 -8.531 1 92.88 93 ASN A O 1
ATOM 711 N N . GLY A 1 94 ? -14.82 -5.906 -7.996 1 92.94 94 GLY A N 1
ATOM 712 C CA . GLY A 1 94 ? -14.258 -6.777 -9.016 1 92.94 94 GLY A CA 1
ATOM 713 C C . GLY A 1 94 ? -13.836 -8.133 -8.477 1 92.94 94 GLY A C 1
ATOM 714 O O . GLY A 1 94 ? -13.852 -8.352 -7.266 1 92.94 94 GLY A O 1
ATOM 715 N N . ARG A 1 95 ? -13.461 -8.961 -9.398 1 96.44 95 ARG A N 1
ATOM 716 C CA . ARG A 1 95 ? -12.961 -10.273 -9.008 1 96.44 95 ARG A CA 1
ATOM 717 C C . ARG A 1 95 ? -11.719 -10.148 -8.141 1 96.44 95 ARG A C 1
ATOM 719 O O . ARG A 1 95 ? -10.82 -9.352 -8.438 1 96.44 95 ARG A O 1
ATOM 726 N N . ARG A 1 96 ? -11.727 -10.875 -7.09 1 97.12 96 ARG A N 1
ATOM 727 C CA . ARG A 1 96 ? -10.617 -10.711 -6.148 1 97.12 96 ARG A CA 1
ATOM 728 C C . ARG A 1 96 ? -10.062 -12.062 -5.719 1 97.12 96 ARG A C 1
ATOM 730 O O . ARG A 1 96 ? -10.766 -13.07 -5.762 1 97.12 96 ARG A O 1
ATOM 737 N N . MET A 1 97 ? -8.812 -12.055 -5.285 1 98.12 97 MET A N 1
ATOM 738 C CA . MET A 1 97 ? -8.102 -13.219 -4.766 1 98.12 97 MET A CA 1
ATOM 739 C C . MET A 1 97 ? -7.133 -12.82 -3.654 1 98.12 97 MET A C 1
ATOM 741 O O . MET A 1 97 ? -6.762 -11.648 -3.541 1 98.12 97 MET A O 1
ATOM 745 N N . VAL A 1 98 ? -6.832 -13.758 -2.758 1 98.38 98 VAL A N 1
ATOM 746 C CA . VAL A 1 98 ? -5.777 -13.57 -1.764 1 98.38 98 VAL A CA 1
ATOM 747 C C . VAL A 1 98 ? -4.664 -14.586 -1.994 1 98.38 98 VAL A C 1
ATOM 749 O O . VAL A 1 98 ? -4.93 -15.766 -2.229 1 98.38 98 VAL A O 1
ATOM 752 N N . ALA A 1 99 ? -3.494 -14.125 -1.96 1 98.62 99 ALA A N 1
ATOM 753 C CA . ALA A 1 99 ? -2.361 -15.008 -2.223 1 98.62 99 ALA A CA 1
ATOM 754 C C . ALA A 1 99 ? -1.225 -14.742 -1.236 1 98.62 99 ALA A C 1
ATOM 756 O O . ALA A 1 99 ? -1.107 -13.648 -0.691 1 98.62 99 ALA A O 1
ATOM 757 N N . ARG A 1 100 ? -0.418 -15.719 -1.042 1 98.44 100 ARG A N 1
ATOM 758 C CA . ARG A 1 100 ? 0.827 -15.633 -0.287 1 98.44 100 ARG A CA 1
ATOM 759 C C . ARG A 1 100 ? 2.035 -15.719 -1.213 1 98.44 100 ARG A C 1
ATOM 761 O O . ARG A 1 100 ? 2.121 -16.609 -2.051 1 98.44 100 ARG A O 1
ATOM 768 N N . HIS A 1 101 ? 2.889 -14.773 -1.072 1 98.69 101 HIS A N 1
ATOM 769 C CA . HIS A 1 101 ? 4.133 -14.773 -1.835 1 98.69 101 HIS A CA 1
ATOM 770 C C . HIS A 1 101 ? 5.156 -15.719 -1.218 1 98.69 101 HIS A C 1
ATOM 772 O O . HIS A 1 101 ? 5.035 -16.094 -0.049 1 98.69 101 HIS A O 1
ATOM 778 N N . PRO A 1 102 ? 6.152 -16.125 -2.004 1 97.88 102 PRO A N 1
ATOM 779 C CA . PRO A 1 102 ? 7.176 -17.016 -1.466 1 97.88 102 PRO A CA 1
ATOM 780 C C . PRO A 1 102 ? 7.914 -16.422 -0.267 1 97.88 102 PRO A C 1
ATOM 782 O O . PRO A 1 102 ? 8.406 -17.172 0.588 1 97.88 102 PRO A O 1
ATOM 785 N N . ASP A 1 103 ? 7.961 -15.141 -0.208 1 97.38 103 ASP A N 1
ATOM 786 C CA . ASP A 1 103 ? 8.664 -14.477 0.888 1 97.38 103 ASP A CA 1
ATOM 787 C C . ASP A 1 103 ? 7.77 -14.375 2.125 1 97.38 103 ASP A C 1
ATOM 789 O O . ASP 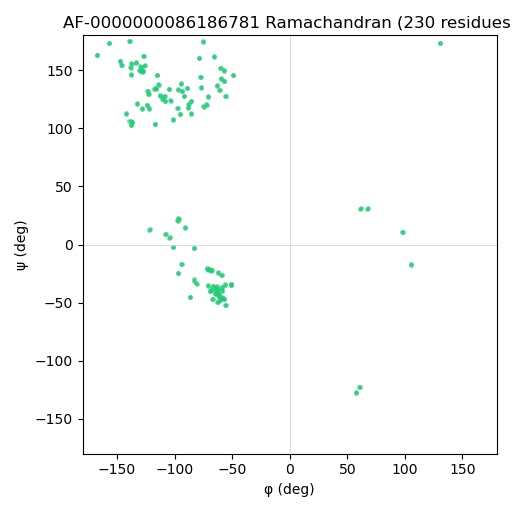A 1 103 ? 8.188 -13.828 3.148 1 97.38 103 ASP A O 1
ATOM 793 N N . GLY A 1 104 ? 6.543 -14.828 2.006 1 97 104 GLY A N 1
ATOM 794 C CA . GLY A 1 104 ? 5.656 -14.875 3.156 1 97 104 GLY A CA 1
ATOM 795 C C . GLY A 1 104 ? 4.59 -13.789 3.129 1 97 104 GLY A C 1
ATOM 796 O O . GLY A 1 104 ? 3.592 -13.875 3.848 1 97 104 GLY A O 1
ATOM 797 N N . ALA A 1 105 ? 4.746 -12.805 2.355 1 97.94 105 ALA A N 1
ATOM 798 C CA . ALA A 1 105 ? 3.775 -11.711 2.285 1 97.94 105 ALA A CA 1
ATOM 799 C C . ALA A 1 105 ? 2.424 -12.211 1.782 1 97.94 105 ALA A C 1
ATOM 801 O O . ALA A 1 105 ? 2.363 -13.031 0.862 1 97.94 105 ALA A O 1
ATOM 802 N N . VAL A 1 106 ? 1.382 -11.758 2.408 1 98.25 106 VAL A N 1
ATOM 803 C CA . VAL A 1 106 ? 0.02 -12.031 1.965 1 98.25 106 VAL A CA 1
ATOM 804 C C . VAL A 1 106 ? -0.599 -10.766 1.373 1 98.25 106 VAL A C 1
ATOM 806 O O . VAL A 1 106 ? -0.586 -9.711 2.004 1 98.25 106 VAL A O 1
ATOM 809 N N . LEU A 1 107 ? -1.06 -10.852 0.117 1 98.62 107 LEU A N 1
ATOM 810 C CA . LEU A 1 107 ? -1.652 -9.719 -0.583 1 98.62 107 LEU A CA 1
ATOM 811 C C . LEU A 1 107 ? -3.018 -10.086 -1.155 1 98.62 107 LEU A C 1
ATOM 813 O O . LEU A 1 107 ? -3.27 -11.25 -1.472 1 98.62 107 LEU A O 1
ATOM 817 N N . GLU A 1 108 ? -3.842 -9.094 -1.206 1 98.5 108 GLU A N 1
ATOM 818 C CA . GLU A 1 108 ? -5.078 -9.188 -1.978 1 98.5 108 GLU A CA 1
ATOM 819 C C . GLU A 1 108 ? -4.895 -8.617 -3.381 1 98.5 108 GLU A C 1
ATOM 821 O O . GLU A 1 108 ? -4.246 -7.582 -3.559 1 98.5 108 GLU A O 1
ATOM 826 N N . TYR A 1 109 ? -5.457 -9.281 -4.363 1 98.19 109 TYR A N 1
ATOM 827 C CA . TYR A 1 109 ? -5.48 -8.805 -5.742 1 98.19 109 TYR A CA 1
ATOM 828 C C . TYR A 1 109 ? -6.91 -8.578 -6.215 1 98.19 109 TYR A C 1
ATOM 830 O O . TYR A 1 109 ? -7.793 -9.406 -5.969 1 98.19 109 TYR A O 1
ATOM 838 N N . ILE A 1 110 ? -7.16 -7.465 -6.84 1 97.69 110 ILE A N 1
ATOM 839 C CA . ILE A 1 110 ? -8.453 -7.152 -7.445 1 97.69 110 ILE A CA 1
ATOM 840 C C . ILE A 1 110 ? -8.266 -6.875 -8.938 1 97.69 110 ILE A C 1
ATOM 842 O O . ILE A 1 110 ? -7.391 -6.098 -9.328 1 97.69 110 ILE A O 1
ATOM 846 N N . GLU A 1 111 ? -9.07 -7.531 -9.703 1 97.06 111 GLU A N 1
ATOM 847 C CA . GLU A 1 111 ? -9.055 -7.301 -11.148 1 97.06 111 GLU A CA 1
ATOM 848 C C . GLU A 1 111 ? -9.945 -6.121 -11.531 1 97.06 111 GLU A C 1
ATOM 850 O O . GLU A 1 111 ? -11.156 -6.16 -11.32 1 97.06 111 GLU A O 1
ATOM 855 N N . VAL A 1 112 ? -9.281 -5.102 -11.984 1 92.38 112 VAL A N 1
ATOM 856 C CA . VAL A 1 112 ? -10 -3.896 -12.391 1 92.38 112 VAL A CA 1
ATOM 857 C C . VAL A 1 112 ? -9.664 -3.561 -13.844 1 92.38 112 VAL A C 1
ATOM 859 O O . VAL A 1 112 ? -8.508 -3.645 -14.258 1 92.38 112 VAL A O 1
ATOM 862 N N . PRO A 1 113 ? -10.719 -3.301 -14.594 1 83.56 113 PRO A N 1
ATOM 863 C CA . PRO A 1 113 ? -10.422 -2.91 -15.969 1 83.56 113 PRO A CA 1
ATOM 864 C C . PRO A 1 113 ? -9.57 -1.647 -16.062 1 83.56 113 PRO A C 1
ATOM 866 O O . PRO A 1 113 ? -9.547 -0.85 -15.117 1 83.56 113 PRO A O 1
ATOM 869 N N . ALA A 1 114 ? -8.852 -1.586 -17.094 1 70.88 114 ALA A N 1
ATOM 870 C CA . ALA A 1 114 ? -7.926 -0.476 -17.328 1 70.88 114 ALA A CA 1
ATOM 871 C C . ALA A 1 114 ? -8.641 0.867 -17.172 1 70.88 114 ALA A C 1
ATOM 873 O O . ALA A 1 114 ? -8.039 1.85 -16.734 1 70.88 114 ALA A O 1
ATOM 874 N N . THR A 1 115 ? -9.789 1.01 -17.5 1 66.94 115 THR A N 1
ATOM 875 C CA . THR A 1 115 ? -10.516 2.275 -17.5 1 66.94 115 THR A CA 1
ATOM 876 C C . THR A 1 115 ? -10.82 2.729 -16.078 1 66.94 115 THR A C 1
ATOM 878 O O . THR A 1 115 ? -11.023 3.92 -15.836 1 66.94 115 THR A O 1
ATOM 881 N N . ASP A 1 116 ? -10.797 1.881 -15.117 1 58.62 116 ASP A N 1
ATOM 882 C CA . ASP A 1 116 ? -11.258 2.168 -13.758 1 58.62 116 ASP A CA 1
ATOM 883 C C . ASP A 1 116 ? -10.078 2.277 -12.797 1 58.62 116 ASP A C 1
ATOM 885 O O . ASP A 1 116 ? -10.258 2.537 -11.609 1 58.62 116 ASP A O 1
ATOM 889 N N . ARG A 1 117 ? -8.992 2.277 -13.477 1 54.75 117 ARG A N 1
ATOM 890 C CA . ARG A 1 117 ? -7.828 2.268 -12.594 1 54.75 117 ARG A CA 1
ATOM 891 C C . ARG A 1 117 ? -7.324 3.684 -12.328 1 54.75 117 ARG A C 1
ATOM 893 O O . ARG A 1 117 ? -7.395 4.543 -13.211 1 54.75 117 ARG A O 1
ATOM 900 N N . MET B 1 1 ? -3.371 15.789 -10.258 1 59.25 1 MET B N 1
ATOM 901 C CA . MET B 1 1 ? -2.316 14.781 -10.375 1 59.25 1 MET B CA 1
ATOM 902 C C . MET B 1 1 ? -2.293 13.875 -9.156 1 59.25 1 MET B C 1
ATOM 904 O O . MET B 1 1 ? -2.172 14.344 -8.023 1 59.25 1 MET B O 1
ATOM 908 N N . THR B 1 2 ? -2.664 12.586 -9.289 1 82.81 2 THR B N 1
ATOM 909 C CA . THR B 1 2 ? -3.25 11.789 -8.219 1 82.81 2 THR B CA 1
ATOM 910 C C . THR B 1 2 ? -2.164 11.039 -7.445 1 82.81 2 THR B C 1
ATOM 912 O O . THR B 1 2 ? -1.195 10.562 -8.031 1 82.81 2 THR B O 1
ATOM 915 N N . ALA B 1 3 ? -2.189 11.188 -6.227 1 93 3 ALA B N 1
ATOM 916 C CA . ALA B 1 3 ? -1.298 10.461 -5.324 1 93 3 ALA B CA 1
ATOM 917 C C . ALA B 1 3 ? -1.31 8.961 -5.625 1 93 3 ALA B C 1
ATOM 919 O O . ALA B 1 3 ? -2.316 8.43 -6.094 1 93 3 ALA B O 1
ATOM 920 N N . ARG B 1 4 ? -0.118 8.344 -5.418 1 94.75 4 ARG B N 1
ATOM 921 C CA . ARG B 1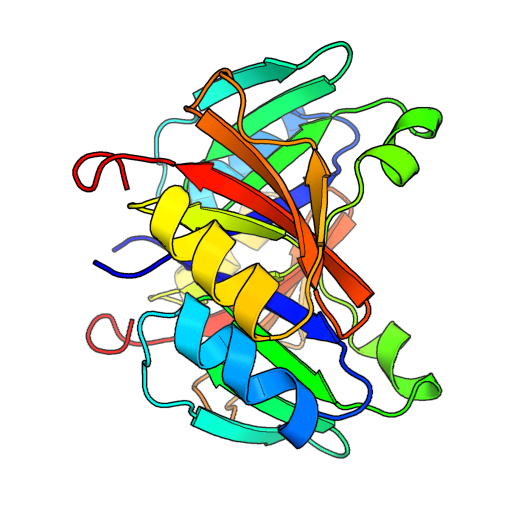 4 ? 0.009 6.902 -5.566 1 94.75 4 ARG B CA 1
ATOM 922 C C . ARG B 1 4 ? 0.617 6.273 -4.312 1 94.75 4 ARG B C 1
ATOM 924 O O . ARG B 1 4 ? 1.345 6.938 -3.572 1 94.75 4 ARG B O 1
ATOM 931 N N . ALA B 1 5 ? 0.294 5.062 -4.129 1 97 5 ALA B N 1
ATOM 932 C CA . ALA B 1 5 ? 0.866 4.379 -2.975 1 97 5 ALA B CA 1
ATOM 933 C C . ALA B 1 5 ? 1.79 3.246 -3.41 1 97 5 ALA B C 1
ATOM 935 O O . ALA B 1 5 ? 1.551 2.6 -4.434 1 97 5 ALA B O 1
ATOM 936 N N . LEU B 1 6 ? 2.768 3.068 -2.672 1 97.75 6 LEU B N 1
ATOM 937 C CA . LEU B 1 6 ? 3.609 1.881 -2.771 1 97.75 6 LEU B CA 1
ATOM 938 C C . LEU B 1 6 ? 3.328 0.918 -1.624 1 97.75 6 LEU B C 1
ATOM 940 O O . LEU B 1 6 ? 3.23 1.335 -0.468 1 97.75 6 LEU B O 1
ATOM 944 N N . ALA B 1 7 ? 3.184 -0.323 -1.916 1 98 7 ALA B N 1
ATOM 945 C CA . ALA B 1 7 ? 3.111 -1.374 -0.904 1 98 7 ALA B CA 1
ATOM 946 C C . ALA B 1 7 ? 4.488 -1.656 -0.308 1 98 7 ALA B C 1
ATOM 948 O O . ALA B 1 7 ? 5.402 -2.076 -1.018 1 98 7 ALA B O 1
ATOM 949 N N . ARG B 1 8 ? 4.609 -1.441 0.961 1 98.06 8 ARG B N 1
ATOM 950 C CA . ARG B 1 8 ? 5.863 -1.723 1.652 1 98.06 8 ARG B CA 1
ATOM 951 C C . ARG B 1 8 ? 5.91 -3.17 2.131 1 98.06 8 ARG B C 1
ATOM 953 O O . ARG B 1 8 ? 5.059 -3.6 2.914 1 98.06 8 ARG B O 1
ATOM 960 N N . ILE B 1 9 ? 6.898 -3.832 1.642 1 98 9 ILE B N 1
ATOM 961 C CA . ILE B 1 9 ? 6.992 -5.254 1.964 1 98 9 ILE B CA 1
ATOM 962 C C . ILE B 1 9 ? 8.391 -5.57 2.494 1 98 9 ILE B C 1
ATOM 964 O O . ILE B 1 9 ? 9.375 -5.438 1.771 1 98 9 ILE B O 1
ATOM 968 N N . PHE B 1 10 ? 8.414 -6.004 3.75 1 97.81 10 PHE B N 1
ATOM 969 C CA . PHE B 1 10 ? 9.688 -6.469 4.289 1 97.81 10 PHE B CA 1
ATOM 970 C C . PHE B 1 10 ? 10.016 -7.863 3.77 1 97.81 10 PHE B C 1
ATOM 972 O O . PHE B 1 10 ? 9.164 -8.758 3.787 1 97.81 10 PHE B O 1
ATOM 979 N N . VAL B 1 11 ? 11.203 -8.062 3.373 1 98.06 11 VAL B N 1
ATOM 980 C CA . VAL B 1 11 ? 11.656 -9.367 2.895 1 98.06 11 VAL B CA 1
ATOM 981 C C . VAL B 1 11 ? 12.961 -9.75 3.602 1 98.06 11 VAL B C 1
ATOM 983 O O . VAL B 1 11 ? 13.719 -8.875 4.027 1 98.06 11 VAL B O 1
ATOM 986 N N . ASP B 1 12 ? 13.203 -10.977 3.709 1 97.25 12 ASP B N 1
ATOM 987 C CA . ASP B 1 12 ? 14.43 -11.445 4.348 1 97.25 12 ASP B CA 1
ATOM 988 C C . ASP B 1 12 ? 15.594 -11.445 3.361 1 97.25 12 ASP B C 1
ATOM 990 O O . ASP B 1 12 ? 16.75 -11.297 3.762 1 97.25 12 ASP B O 1
ATOM 994 N N . ASP B 1 13 ? 15.312 -11.641 2.107 1 97.81 13 ASP B N 1
ATOM 995 C CA . ASP B 1 13 ? 16.281 -11.703 1.021 1 97.81 13 ASP B CA 1
ATOM 996 C C . ASP B 1 13 ? 15.766 -10.977 -0.22 1 97.81 13 ASP B C 1
ATOM 998 O O . ASP B 1 13 ? 14.969 -11.531 -0.979 1 97.81 13 ASP B O 1
ATOM 1002 N N . LEU B 1 14 ? 16.297 -9.852 -0.476 1 98.38 14 LEU B N 1
ATOM 1003 C CA . LEU B 1 14 ? 15.805 -8.977 -1.535 1 98.38 14 LEU B CA 1
ATOM 1004 C C . LEU B 1 14 ? 16.047 -9.602 -2.906 1 98.38 14 LEU B C 1
ATOM 1006 O O . LEU B 1 14 ? 15.148 -9.594 -3.756 1 98.38 14 LEU B O 1
ATOM 1010 N N . ALA B 1 15 ? 17.188 -10.094 -3.15 1 97.81 15 ALA B N 1
ATOM 1011 C CA . ALA B 1 15 ? 17.531 -10.688 -4.438 1 97.81 15 ALA B CA 1
ATOM 1012 C C . ALA B 1 15 ? 16.609 -11.852 -4.766 1 97.81 15 ALA B C 1
ATOM 1014 O O . ALA B 1 15 ? 16.203 -12.023 -5.918 1 97.81 15 ALA B O 1
ATOM 1015 N N . ALA B 1 16 ? 16.297 -12.625 -3.771 1 98 16 ALA B N 1
ATOM 1016 C CA . ALA B 1 16 ? 15.43 -13.789 -3.961 1 98 16 ALA B CA 1
ATOM 1017 C C . ALA B 1 16 ? 13.992 -13.359 -4.23 1 98 16 ALA B C 1
ATOM 1019 O O . ALA B 1 16 ? 13.266 -14.023 -4.98 1 98 16 ALA B O 1
ATOM 1020 N N . ALA B 1 17 ? 13.539 -12.312 -3.621 1 98.31 17 ALA B N 1
ATOM 1021 C CA . ALA B 1 17 ? 12.148 -11.875 -3.703 1 98.31 17 ALA B CA 1
ATOM 1022 C C . ALA B 1 17 ? 11.891 -11.109 -4.996 1 98.31 17 ALA B C 1
ATOM 1024 O O . ALA B 1 17 ? 10.789 -11.172 -5.555 1 98.31 17 ALA B O 1
ATOM 1025 N N . LEU B 1 18 ? 12.82 -10.375 -5.496 1 98.12 18 LEU B N 1
ATOM 1026 C CA . LEU B 1 18 ? 12.68 -9.336 -6.512 1 98.12 18 LEU B CA 1
ATOM 1027 C C . LEU B 1 18 ? 12.086 -9.906 -7.797 1 98.12 18 LEU B C 1
ATOM 1029 O O . LEU B 1 18 ? 11.234 -9.273 -8.422 1 98.12 18 LEU B O 1
ATOM 1033 N N . PRO B 1 19 ? 12.414 -11.133 -8.211 1 97.62 19 PRO B N 1
ATOM 1034 C CA . PRO B 1 19 ? 11.945 -11.617 -9.508 1 97.62 19 PRO B CA 1
ATOM 1035 C C . PRO B 1 19 ? 10.422 -11.719 -9.586 1 97.62 19 PRO B C 1
ATOM 1037 O O . PRO B 1 19 ? 9.82 -11.32 -10.594 1 97.62 19 PRO B O 1
ATOM 1040 N N . LEU B 1 20 ? 9.797 -12.188 -8.531 1 98 20 LEU B N 1
ATOM 1041 C CA . LEU B 1 20 ? 8.344 -12.258 -8.555 1 98 20 LEU B CA 1
ATOM 1042 C C . LEU B 1 20 ? 7.738 -10.867 -8.688 1 98 20 LEU B C 1
ATOM 1044 O O . LEU B 1 20 ? 6.848 -10.648 -9.508 1 98 20 LEU B O 1
ATOM 1048 N N . TYR B 1 21 ? 8.172 -9.961 -7.883 1 98.38 21 TYR B N 1
ATOM 1049 C CA . TYR B 1 21 ? 7.594 -8.625 -7.855 1 98.38 21 TYR B CA 1
ATOM 1050 C C . TYR B 1 21 ? 7.816 -7.906 -9.18 1 98.38 21 TYR B C 1
ATOM 1052 O O . TYR B 1 21 ? 6.969 -7.129 -9.625 1 98.38 21 TYR B O 1
ATOM 1060 N N . ARG B 1 22 ? 8.977 -8.141 -9.773 1 97.56 22 ARG B N 1
ATOM 1061 C CA . ARG B 1 22 ? 9.219 -7.598 -11.109 1 97.56 22 ARG B CA 1
ATOM 1062 C C . ARG B 1 22 ? 8.203 -8.133 -12.109 1 97.56 22 ARG B C 1
ATOM 1064 O O . ARG B 1 22 ? 7.66 -7.375 -12.922 1 97.56 22 ARG B O 1
ATOM 1071 N N . ALA B 1 23 ? 7.992 -9.398 -12.055 1 96.88 23 ALA B N 1
ATOM 1072 C CA . ALA B 1 23 ? 7.031 -10.016 -12.961 1 96.88 23 ALA B CA 1
ATOM 1073 C C . ALA B 1 23 ? 5.629 -9.445 -12.742 1 96.88 23 ALA B C 1
ATOM 1075 O O . ALA B 1 23 ? 4.918 -9.156 -13.703 1 96.88 23 ALA B O 1
ATOM 1076 N N . LEU B 1 24 ? 5.238 -9.281 -11.484 1 97.12 24 LEU B N 1
ATOM 1077 C CA . LEU B 1 24 ? 3.916 -8.773 -11.133 1 97.12 24 LEU B CA 1
ATOM 1078 C C . LEU B 1 24 ? 3.77 -7.312 -11.539 1 97.12 24 LEU B C 1
ATOM 1080 O O . LEU B 1 24 ? 2.65 -6.816 -11.695 1 97.12 24 LEU B O 1
ATOM 1084 N N . ALA B 1 25 ? 4.906 -6.637 -11.688 1 95.81 25 ALA B N 1
ATOM 1085 C CA . ALA B 1 25 ? 4.91 -5.23 -12.086 1 95.81 25 ALA B CA 1
ATOM 1086 C C . ALA B 1 25 ? 5.137 -5.086 -13.586 1 95.81 25 ALA B C 1
ATOM 1088 O O . ALA B 1 25 ? 5.633 -4.059 -14.047 1 95.81 25 ALA B O 1
ATOM 1089 N N . ASP B 1 26 ? 4.836 -6.133 -14.367 1 91.12 26 ASP B N 1
ATOM 1090 C CA . ASP B 1 26 ? 4.965 -6.148 -15.82 1 91.12 26 ASP B CA 1
ATOM 1091 C C . ASP B 1 26 ? 6.414 -5.926 -16.25 1 91.12 26 ASP B C 1
ATOM 1093 O O . ASP B 1 26 ? 6.688 -5.117 -17.141 1 91.12 26 ASP B O 1
ATOM 1097 N N . ASP B 1 27 ? 7.309 -6.367 -15.43 1 86.12 27 ASP B N 1
ATOM 1098 C CA . ASP B 1 27 ? 8.75 -6.395 -15.688 1 86.12 27 ASP B CA 1
ATOM 1099 C C . ASP B 1 27 ? 9.32 -4.98 -15.734 1 86.12 27 ASP B C 1
ATOM 1101 O O . ASP B 1 27 ? 10.227 -4.703 -16.531 1 86.12 27 ASP B O 1
ATOM 1105 N N . ALA B 1 28 ? 8.727 -4.164 -15 1 85.5 28 ALA B N 1
ATOM 1106 C CA . ALA B 1 28 ? 9.312 -2.836 -14.836 1 85.5 28 ALA B CA 1
ATOM 1107 C C . ALA B 1 28 ? 10.734 -2.928 -14.297 1 85.5 28 ALA B C 1
ATOM 1109 O O . ALA B 1 28 ? 11.07 -3.857 -13.555 1 85.5 28 ALA B O 1
ATOM 1110 N N . ALA B 1 29 ? 11.586 -1.969 -14.656 1 92.94 29 ALA B N 1
ATOM 1111 C CA . ALA B 1 29 ? 12.945 -1.897 -14.117 1 92.94 29 ALA B CA 1
ATOM 1112 C C . ALA B 1 29 ? 12.922 -1.475 -12.648 1 92.94 29 ALA B C 1
ATOM 1114 O O . ALA B 1 29 ? 12.305 -0.468 -12.297 1 92.94 29 ALA B O 1
ATOM 1115 N N . PRO B 1 30 ? 13.578 -2.262 -11.82 1 96.38 30 PRO B N 1
ATOM 1116 C CA . PRO B 1 30 ? 13.633 -1.862 -10.414 1 96.38 30 PRO B CA 1
ATOM 1117 C C . PRO B 1 30 ? 14.633 -0.741 -10.156 1 96.38 30 PRO B C 1
ATOM 1119 O O . PRO B 1 30 ? 15.672 -0.674 -10.812 1 96.38 30 PRO B O 1
ATOM 1122 N N . ARG B 1 31 ? 14.336 0.113 -9.281 1 96.44 31 ARG B N 1
ATOM 1123 C CA . ARG B 1 31 ? 15.281 1.056 -8.695 1 96.44 31 ARG B CA 1
ATOM 1124 C C . ARG B 1 31 ? 15.836 0.526 -7.379 1 96.44 31 ARG B C 1
ATOM 1126 O O . ARG B 1 31 ? 15.094 0.376 -6.402 1 96.44 31 ARG B O 1
ATOM 1133 N N . LEU B 1 32 ? 17.078 0.238 -7.422 1 97.19 32 LEU B N 1
ATOM 1134 C CA . LEU B 1 32 ? 17.75 -0.251 -6.223 1 97.19 32 LEU B CA 1
ATOM 1135 C C . LEU B 1 32 ? 18.469 0.882 -5.5 1 97.19 32 LEU B C 1
ATOM 1137 O O . LEU B 1 32 ? 19.125 1.713 -6.137 1 97.19 32 LEU B O 1
ATOM 1141 N N . PHE B 1 33 ? 18.281 0.942 -4.195 1 97.06 33 PHE B N 1
ATOM 1142 C CA . PH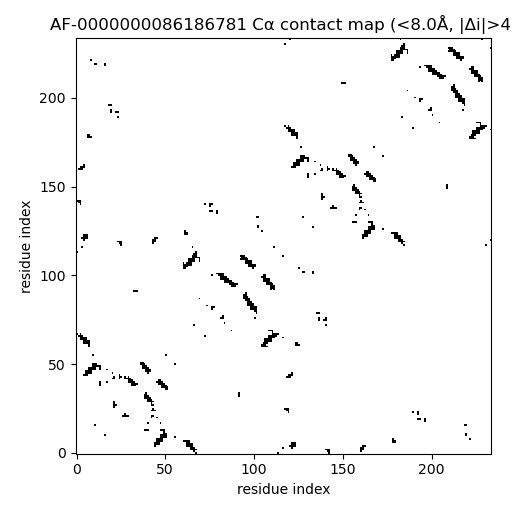E B 1 33 ? 18.953 1.971 -3.402 1 97.06 33 PHE B CA 1
ATOM 1143 C C . PHE B 1 33 ? 19.062 1.536 -1.946 1 97.06 33 PHE B C 1
ATOM 1145 O O . PHE B 1 33 ? 18.609 0.448 -1.579 1 97.06 33 PHE B O 1
ATOM 1152 N N . GLU B 1 34 ? 19.781 2.355 -1.211 1 94.62 34 GLU B N 1
ATOM 1153 C CA . GLU B 1 34 ? 20 2.064 0.202 1 94.62 34 GLU B CA 1
ATOM 1154 C C . GLU B 1 34 ? 19.641 3.262 1.076 1 94.62 34 GLU B C 1
ATOM 1156 O O . GLU B 1 34 ? 19.719 4.41 0.629 1 94.62 34 GLU B O 1
ATOM 1161 N N . PHE B 1 35 ? 19.203 2.949 2.277 1 91.31 35 PHE B N 1
ATOM 1162 C CA . PHE B 1 35 ? 18.969 3.934 3.328 1 91.31 35 PHE B CA 1
ATOM 1163 C C . PHE B 1 35 ? 19.469 3.416 4.672 1 91.31 35 PHE B C 1
ATOM 1165 O O . PHE B 1 35 ? 18.781 2.627 5.332 1 91.31 35 PHE B O 1
ATOM 1172 N N . GLY B 1 36 ? 20.609 3.945 5.023 1 89 36 GLY B N 1
ATOM 1173 C CA . GLY B 1 36 ? 21.266 3.355 6.18 1 89 36 GLY B CA 1
ATOM 1174 C C . GLY B 1 36 ? 21.609 1.89 5.988 1 89 36 GLY B C 1
ATOM 1175 O O . GLY B 1 36 ? 22.266 1.52 5.008 1 89 36 GLY B O 1
ATOM 1176 N N . ASP B 1 37 ? 21.094 1.078 6.895 1 93.62 37 ASP B N 1
ATOM 1177 C CA . ASP B 1 37 ? 21.359 -0.355 6.859 1 93.62 37 ASP B CA 1
ATOM 1178 C C . ASP B 1 37 ? 20.234 -1.114 6.168 1 93.62 37 ASP B C 1
ATOM 1180 O O . ASP B 1 37 ? 20.094 -2.328 6.34 1 93.62 37 ASP B O 1
ATOM 1184 N N . VAL B 1 38 ? 19.5 -0.455 5.43 1 96.06 38 VAL B N 1
ATOM 1185 C CA . VAL B 1 38 ? 18.359 -1.057 4.742 1 96.06 38 VAL B CA 1
ATOM 1186 C C . VAL B 1 38 ? 18.625 -1.069 3.236 1 96.06 38 VAL B C 1
ATOM 1188 O O . VAL B 1 38 ? 18.984 -0.045 2.654 1 96.06 38 VAL B O 1
ATOM 1191 N N . GLN B 1 39 ? 18.484 -2.18 2.611 1 98 39 GLN B N 1
ATOM 1192 C CA . GLN B 1 39 ? 18.469 -2.303 1.158 1 98 39 GLN B CA 1
ATOM 1193 C C . GLN B 1 39 ? 17.047 -2.268 0.618 1 98 39 GLN B C 1
ATOM 1195 O O . GLN B 1 39 ? 16.156 -2.953 1.139 1 98 39 GLN B O 1
ATOM 1200 N N . LEU B 1 40 ? 16.859 -1.455 -0.398 1 98.31 40 LEU B N 1
ATOM 1201 C CA . LEU B 1 40 ? 15.5 -1.281 -0.902 1 98.31 40 LEU B CA 1
ATOM 1202 C C . LEU B 1 40 ? 15.453 -1.476 -2.414 1 98.31 40 LEU B C 1
ATOM 1204 O O . LEU B 1 40 ? 16.438 -1.226 -3.107 1 98.31 40 LEU B O 1
ATOM 1208 N N . ALA B 1 41 ? 14.359 -1.927 -2.879 1 98.31 41 ALA B N 1
ATOM 1209 C CA . ALA B 1 41 ? 14.023 -2 -4.301 1 98.31 41 ALA B CA 1
ATOM 1210 C C . ALA B 1 41 ? 12.617 -1.458 -4.562 1 98.31 41 ALA B C 1
ATOM 1212 O O . ALA B 1 41 ? 11.648 -1.924 -3.965 1 98.31 41 ALA B O 1
ATOM 1213 N N . TRP B 1 42 ? 12.539 -0.491 -5.363 1 97.5 42 TRP B N 1
ATOM 1214 C CA . TRP B 1 42 ? 11.266 0.018 -5.863 1 97.5 42 TRP B CA 1
ATOM 1215 C C . TRP B 1 42 ? 10.953 -0.556 -7.242 1 97.5 42 TRP B C 1
ATOM 1217 O O . TRP B 1 42 ? 11.711 -0.353 -8.195 1 97.5 42 TRP B O 1
ATOM 1227 N N . VAL B 1 43 ? 9.859 -1.307 -7.371 1 97.19 43 VAL B N 1
ATOM 1228 C CA . VAL B 1 43 ? 9.484 -1.915 -8.641 1 97.19 43 VAL B CA 1
ATOM 1229 C C . VAL B 1 43 ? 7.965 -1.881 -8.805 1 97.19 43 VAL B C 1
ATOM 1231 O O . VAL B 1 43 ? 7.242 -2.559 -8.07 1 97.19 43 VAL B O 1
ATOM 1234 N N . GLY B 1 44 ? 7.516 -1.072 -9.805 1 95.56 44 GLY B N 1
ATOM 1235 C CA . GLY B 1 44 ? 6.082 -0.868 -9.922 1 95.56 44 GLY B CA 1
ATOM 1236 C C . GLY B 1 44 ? 5.457 -0.305 -8.656 1 95.56 44 GLY B C 1
ATOM 1237 O O . GLY B 1 44 ? 5.926 0.702 -8.125 1 95.56 44 GLY B O 1
ATOM 1238 N N . PRO B 1 45 ? 4.371 -0.958 -8.109 1 96.62 45 PRO B N 1
ATOM 1239 C CA . PRO B 1 45 ? 3.721 -0.437 -6.91 1 96.62 45 PRO B CA 1
ATOM 1240 C C . PRO B 1 45 ? 4.312 -1.009 -5.625 1 96.62 45 PRO B C 1
ATOM 1242 O O . PRO B 1 45 ? 3.711 -0.88 -4.555 1 96.62 45 PRO B O 1
ATOM 1245 N N . PHE B 1 46 ? 5.473 -1.626 -5.738 1 98.06 46 PHE B N 1
ATOM 1246 C CA . PHE B 1 46 ? 6.043 -2.299 -4.578 1 98.06 46 PHE B CA 1
ATOM 1247 C C . PHE B 1 46 ? 7.328 -1.608 -4.133 1 98.06 46 PHE B C 1
ATOM 1249 O O . PHE B 1 46 ? 8.141 -1.2 -4.965 1 98.06 46 PHE B O 1
ATOM 1256 N N . LEU B 1 47 ? 7.473 -1.458 -2.883 1 98.12 47 LEU B N 1
ATOM 1257 C CA . LEU B 1 47 ? 8.711 -1.088 -2.215 1 98.12 47 LEU B CA 1
ATOM 1258 C C . LEU B 1 47 ? 9.188 -2.203 -1.286 1 98.12 47 LEU B C 1
ATOM 1260 O O . LEU B 1 47 ? 8.617 -2.402 -0.211 1 98.12 47 LEU B O 1
ATOM 1264 N N . LEU B 1 48 ? 10.18 -2.916 -1.717 1 98.44 48 LEU B N 1
ATOM 1265 C CA . LEU B 1 48 ? 10.734 -4.02 -0.938 1 98.44 48 LEU B CA 1
ATOM 1266 C C . LEU B 1 48 ? 11.844 -3.529 -0.017 1 98.44 48 LEU B C 1
ATOM 1268 O O . LEU B 1 48 ? 12.688 -2.725 -0.424 1 98.44 48 LEU B O 1
ATOM 1272 N N . LEU B 1 49 ? 11.82 -3.955 1.19 1 98.25 49 LEU B N 1
ATOM 1273 C CA . LEU B 1 49 ? 12.805 -3.547 2.18 1 98.25 49 LEU B CA 1
ATOM 1274 C C . LEU B 1 49 ? 13.492 -4.762 2.795 1 98.25 49 LEU B C 1
ATOM 1276 O O . LEU B 1 49 ? 12.828 -5.637 3.354 1 98.25 49 LEU B O 1
ATOM 1280 N N . GLU B 1 50 ? 14.719 -4.867 2.672 1 98.38 50 GLU B N 1
ATOM 1281 C CA . GLU B 1 50 ? 15.539 -5.801 3.426 1 98.38 50 GLU B CA 1
ATOM 1282 C C . GLU B 1 50 ? 16.266 -5.098 4.57 1 98.38 50 GLU B C 1
ATOM 1284 O O . GLU B 1 50 ? 17.188 -4.316 4.336 1 98.38 50 GLU B O 1
ATOM 1289 N N . ALA B 1 51 ? 15.828 -5.367 5.715 1 96.88 51 ALA B N 1
ATOM 1290 C CA . ALA B 1 51 ? 16.375 -4.719 6.906 1 96.88 51 ALA B CA 1
ATOM 1291 C C . ALA B 1 51 ? 16.531 -5.723 8.047 1 96.88 51 ALA B C 1
ATOM 1293 O O . ALA B 1 51 ? 15.805 -6.715 8.117 1 96.88 51 ALA B O 1
ATOM 1294 N N . PRO B 1 52 ? 17.469 -5.496 8.961 1 94.25 52 PRO B N 1
ATOM 1295 C CA . PRO B 1 52 ? 17.547 -6.348 10.156 1 94.25 52 PRO B CA 1
ATOM 1296 C C . PRO B 1 52 ? 16.25 -6.371 10.953 1 94.25 52 PRO B C 1
ATOM 1298 O O . PRO B 1 52 ? 15.578 -5.344 11.078 1 94.25 52 PRO B O 1
ATOM 1301 N N . PRO B 1 53 ? 15.906 -7.555 11.453 1 91.31 53 PRO B N 1
ATOM 1302 C CA . PRO B 1 53 ? 14.648 -7.688 12.195 1 91.31 53 PRO B CA 1
ATOM 1303 C C . PRO B 1 53 ? 14.5 -6.633 13.289 1 91.31 53 PRO B C 1
ATOM 1305 O O . PRO B 1 53 ? 13.398 -6.102 13.484 1 91.31 53 PRO B O 1
ATOM 1308 N N . ALA B 1 54 ? 15.586 -6.215 13.922 1 90.56 54 ALA B N 1
ATOM 1309 C CA . ALA B 1 54 ? 15.547 -5.258 15.023 1 90.56 54 ALA B CA 1
ATOM 1310 C C . ALA B 1 54 ? 15.156 -3.869 14.531 1 90.56 54 ALA B C 1
ATOM 1312 O O . ALA B 1 54 ? 14.664 -3.045 15.312 1 90.56 54 ALA B O 1
ATOM 1313 N N . ARG B 1 55 ? 15.336 -3.643 13.242 1 91.94 55 ARG B N 1
ATOM 1314 C CA . ARG B 1 55 ? 15.078 -2.324 12.672 1 91.94 55 ARG B CA 1
ATOM 1315 C C . ARG B 1 55 ? 13.664 -2.24 12.102 1 91.94 55 ARG B C 1
ATOM 1317 O O . ARG B 1 55 ? 13.156 -1.146 11.844 1 91.94 55 ARG B O 1
ATOM 1324 N N . ARG B 1 56 ? 13.047 -3.34 11.891 1 92.69 56 ARG B N 1
ATOM 1325 C CA . ARG B 1 56 ? 11.812 -3.379 11.125 1 92.69 56 ARG B CA 1
ATOM 1326 C C . ARG B 1 56 ? 10.703 -2.604 11.82 1 92.69 56 ARG B C 1
ATOM 1328 O O . ARG B 1 56 ? 9.93 -1.889 11.18 1 92.69 56 ARG B O 1
ATOM 1335 N N . ALA B 1 57 ? 10.656 -2.695 13.117 1 90.75 57 ALA B N 1
ATOM 1336 C CA . ALA B 1 57 ? 9.617 -1.981 13.867 1 90.75 57 ALA B CA 1
ATOM 1337 C C . ALA B 1 57 ? 9.75 -0.473 13.68 1 90.75 57 ALA B C 1
ATOM 1339 O O . ALA B 1 57 ? 8.75 0.234 13.555 1 90.75 57 ALA B O 1
ATOM 1340 N N . GLN B 1 58 ? 10.969 -0.008 13.633 1 89.19 58 GLN B N 1
ATOM 1341 C CA . GLN B 1 58 ? 11.242 1.416 13.477 1 89.19 58 GLN B CA 1
ATOM 1342 C C . GLN B 1 58 ? 10.898 1.897 12.07 1 89.19 58 GLN B C 1
ATOM 1344 O O . GLN B 1 58 ? 10.672 3.09 11.859 1 89.19 58 GLN B O 1
ATOM 1349 N N . LEU B 1 59 ? 10.875 0.977 11.219 1 92.12 59 LEU B N 1
ATOM 1350 C CA . LEU B 1 59 ? 10.68 1.312 9.812 1 92.12 59 LEU B CA 1
ATOM 1351 C C . LEU B 1 59 ? 9.242 1.047 9.383 1 92.12 59 LEU B C 1
ATOM 1353 O O . LEU B 1 59 ? 8.875 1.306 8.234 1 92.12 59 LEU B O 1
ATOM 1357 N N . ASP B 1 60 ? 8.539 0.579 10.266 1 89.25 60 ASP B N 1
ATOM 1358 C CA . ASP B 1 60 ? 7.188 0.153 9.906 1 89.25 60 ASP B CA 1
ATOM 1359 C C . ASP B 1 60 ? 6.285 1.355 9.648 1 89.25 60 ASP B C 1
ATOM 1361 O O . ASP B 1 60 ? 6.184 2.256 10.484 1 89.25 60 ASP B O 1
ATOM 1365 N N . ARG B 1 61 ? 5.785 1.396 8.492 1 93.81 61 ARG B N 1
ATOM 1366 C CA . ARG B 1 61 ? 4.836 2.373 7.969 1 93.81 61 ARG B CA 1
ATOM 1367 C C . ARG B 1 61 ? 3.66 1.683 7.285 1 93.81 61 ARG B C 1
ATOM 1369 O O . ARG B 1 61 ? 3.824 0.627 6.668 1 93.81 61 ARG B O 1
ATOM 1376 N N . ALA B 1 62 ? 2.52 2.379 7.359 1 94.25 62 ALA B N 1
ATOM 1377 C CA . ALA B 1 62 ? 1.356 1.8 6.695 1 94.25 62 ALA B CA 1
ATOM 1378 C C . ALA B 1 62 ? 1.549 1.773 5.18 1 94.25 62 ALA B C 1
ATOM 1380 O O . ALA B 1 62 ? 1.077 0.856 4.504 1 94.25 62 ALA B O 1
ATOM 1381 N N . ALA B 1 63 ? 2.211 2.816 4.66 1 97.19 63 ALA B N 1
ATOM 1382 C CA . ALA B 1 63 ? 2.469 2.928 3.227 1 97.19 63 ALA B CA 1
ATOM 1383 C C . ALA B 1 63 ? 3.484 4.027 2.936 1 97.19 63 ALA B C 1
ATOM 1385 O O . ALA B 1 63 ? 3.807 4.832 3.812 1 97.19 63 ALA B O 1
ATOM 1386 N N . THR B 1 64 ? 4.027 3.965 1.767 1 98.06 64 THR B N 1
ATOM 1387 C CA . THR B 1 64 ? 4.695 5.109 1.152 1 98.06 64 THR B CA 1
ATOM 1388 C C . THR B 1 64 ? 3.812 5.734 0.077 1 98.06 64 THR B C 1
ATOM 1390 O O . THR B 1 64 ? 3.354 5.047 -0.836 1 98.06 64 THR B O 1
ATOM 1393 N N . VAL B 1 65 ? 3.559 7 0.219 1 98.06 65 VAL B N 1
ATOM 1394 C CA . VAL B 1 65 ? 2.682 7.688 -0.722 1 98.06 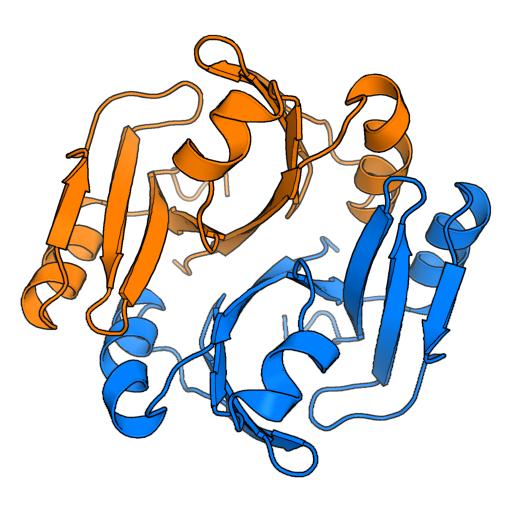65 VAL B CA 1
ATOM 1395 C C . VAL B 1 65 ? 3.494 8.672 -1.564 1 98.06 65 VAL B C 1
ATOM 1397 O O . VAL B 1 65 ? 4.25 9.484 -1.026 1 98.06 65 VAL B O 1
ATOM 1400 N N . LEU B 1 66 ? 3.383 8.523 -2.852 1 96.94 66 LEU B N 1
ATOM 1401 C CA . LEU B 1 66 ? 3.996 9.445 -3.803 1 96.94 66 LEU B CA 1
ATOM 1402 C C . LEU B 1 66 ? 3.088 10.641 -4.062 1 96.94 66 LEU B C 1
ATOM 1404 O O . LEU B 1 66 ? 1.94 10.477 -4.48 1 96.94 66 LEU B O 1
ATOM 1408 N N . VAL B 1 67 ? 3.635 11.812 -3.822 1 96.81 67 VAL B N 1
ATOM 1409 C CA . VAL B 1 67 ? 2.84 13.023 -3.975 1 96.81 67 VAL B CA 1
ATOM 1410 C C . VAL B 1 67 ? 3.564 14.008 -4.895 1 96.81 67 VAL B C 1
ATOM 1412 O O . VAL B 1 67 ? 4.773 13.898 -5.098 1 96.81 67 VAL B O 1
ATOM 1415 N N . GLU B 1 68 ? 2.818 14.984 -5.418 1 94.44 68 GLU B N 1
ATOM 1416 C CA . GLU B 1 68 ? 3.41 15.953 -6.336 1 94.44 68 GLU B CA 1
ATOM 1417 C C . GLU B 1 68 ? 3.805 17.234 -5.609 1 94.44 68 GLU B C 1
ATOM 1419 O O . GLU B 1 68 ? 4.664 17.984 -6.078 1 94.44 68 GLU B O 1
ATOM 1424 N N . ASN B 1 69 ? 3.154 17.484 -4.512 1 95.19 69 ASN B N 1
ATOM 1425 C CA . ASN B 1 69 ? 3.344 18.719 -3.766 1 95.19 69 ASN B CA 1
ATOM 1426 C C . ASN B 1 69 ? 3.42 18.469 -2.264 1 95.19 69 ASN B C 1
ATOM 1428 O O . ASN B 1 69 ? 2.398 18.234 -1.615 1 95.19 69 ASN B O 1
ATOM 1432 N N . MET B 1 70 ? 4.625 18.562 -1.761 1 97.12 70 MET B N 1
ATOM 1433 C CA . MET B 1 70 ? 4.859 18.234 -0.356 1 97.12 70 MET B CA 1
ATOM 1434 C C . MET 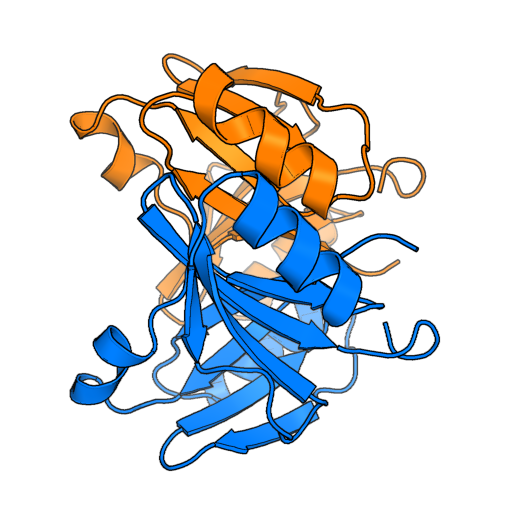B 1 70 ? 4.199 19.266 0.554 1 97.12 70 MET B C 1
ATOM 1436 O O . MET B 1 70 ? 3.615 18.906 1.579 1 97.12 70 MET B O 1
ATOM 1440 N N . GLU B 1 71 ? 4.273 20.516 0.11 1 96.75 71 GLU B N 1
ATOM 1441 C CA . GLU B 1 71 ? 3.695 21.578 0.938 1 96.75 71 GLU B CA 1
ATOM 1442 C C . GLU B 1 71 ? 2.182 21.422 1.054 1 96.75 71 GLU B C 1
ATOM 1444 O O . GLU B 1 71 ? 1.613 21.609 2.131 1 96.75 71 GLU B O 1
ATOM 1449 N N . ALA B 1 72 ? 1.553 21.094 0.003 1 96.44 72 ALA B N 1
ATOM 1450 C CA . ALA B 1 72 ? 0.114 20.844 0.036 1 96.44 72 ALA B CA 1
ATOM 1451 C C . ALA B 1 72 ? -0.218 19.656 0.937 1 96.44 72 ALA B C 1
ATOM 1453 O O . ALA B 1 72 ? -1.217 19.688 1.66 1 96.44 72 ALA B O 1
ATOM 1454 N N . THR B 1 73 ? 0.574 18.641 0.858 1 97.5 73 THR B N 1
ATOM 1455 C CA . THR B 1 73 ? 0.384 17.469 1.694 1 97.5 73 THR B CA 1
ATOM 1456 C C . THR B 1 73 ? 0.492 17.828 3.172 1 97.5 73 THR B C 1
ATOM 1458 O O . THR B 1 73 ? -0.362 17.438 3.975 1 97.5 73 THR B O 1
ATOM 1461 N N . VAL B 1 74 ? 1.521 18.562 3.516 1 97.81 74 VAL B N 1
ATOM 1462 C CA . VAL B 1 74 ? 1.713 19.016 4.891 1 97.81 74 VAL B CA 1
ATOM 1463 C C . VAL B 1 74 ? 0.508 19.828 5.344 1 97.81 74 VAL B C 1
ATOM 1465 O O . VAL B 1 74 ? -0.009 19.641 6.445 1 97.81 74 VAL B O 1
ATOM 1468 N N . HIS B 1 75 ? 0.121 20.688 4.492 1 97.69 75 HIS B N 1
ATOM 1469 C CA . HIS B 1 75 ? -1.016 21.547 4.801 1 97.69 75 HIS B CA 1
ATOM 1470 C C . HIS B 1 75 ? -2.25 20.719 5.152 1 97.69 75 HIS B C 1
ATOM 1472 O O . HIS B 1 75 ? -2.889 20.969 6.18 1 97.69 75 HIS B O 1
ATOM 1478 N N . GLU B 1 76 ? -2.604 19.797 4.336 1 97.62 76 GLU B N 1
ATOM 1479 C CA . GLU B 1 76 ? -3.777 18.953 4.586 1 97.62 76 GLU B CA 1
ATOM 1480 C C . GLU B 1 76 ? -3.613 18.141 5.863 1 97.62 76 GLU B C 1
ATOM 1482 O O . GLU B 1 76 ? -4.562 17.984 6.633 1 97.62 76 GLU B O 1
ATOM 1487 N N . LEU B 1 77 ? -2.43 17.562 6.082 1 97.94 77 LEU B N 1
ATOM 1488 C CA . LEU B 1 77 ? -2.172 16.766 7.281 1 97.94 77 LEU B CA 1
ATOM 1489 C C . LEU B 1 77 ? -2.418 17.594 8.539 1 97.94 77 LEU B C 1
ATOM 1491 O O . LEU B 1 77 ? -3.117 17.156 9.453 1 97.94 77 LEU B O 1
ATOM 1495 N N . GLU B 1 78 ? -1.892 18.766 8.508 1 97.12 78 GLU B N 1
ATOM 1496 C CA . GLU B 1 78 ? -2.045 19.641 9.672 1 97.12 78 GLU B CA 1
ATOM 1497 C C . GLU B 1 78 ? -3.49 20.109 9.828 1 97.12 78 GLU B C 1
ATOM 1499 O O . GLU B 1 78 ? -4.012 20.156 10.945 1 97.12 78 GLU B O 1
ATOM 1504 N N . ARG B 1 79 ? -4.078 20.406 8.758 1 97.44 79 ARG B N 1
ATOM 1505 C CA . ARG B 1 79 ? -5.461 20.875 8.75 1 97.44 79 ARG B CA 1
ATOM 1506 C C . ARG B 1 79 ? -6.379 19.859 9.445 1 97.44 79 ARG B C 1
ATOM 1508 O O . ARG B 1 79 ? -7.32 20.25 10.133 1 97.44 79 ARG B O 1
ATOM 1515 N N . TYR B 1 80 ? -6.078 18.625 9.312 1 97.56 80 TYR B N 1
ATOM 1516 C CA . TYR B 1 80 ? -6.98 17.594 9.812 1 97.56 80 TYR B CA 1
ATOM 1517 C C . TYR B 1 80 ? -6.441 16.984 11.102 1 97.56 80 TYR B C 1
ATOM 1519 O O . TYR B 1 80 ? -6.969 15.984 11.586 1 97.56 80 TYR B O 1
ATOM 1527 N N . GLY B 1 81 ? -5.371 17.547 11.578 1 97.88 81 GLY B N 1
ATOM 1528 C CA . GLY B 1 81 ? -4.934 17.156 12.906 1 97.88 81 GLY B CA 1
ATOM 1529 C C . GLY B 1 81 ? -3.838 16.109 12.891 1 97.88 81 GLY B C 1
ATOM 1530 O O . GLY B 1 81 ? -3.559 15.477 13.914 1 97.88 81 GLY B O 1
ATOM 1531 N N . GLY B 1 82 ? -3.266 15.836 11.789 1 98.19 82 GLY B N 1
ATOM 1532 C CA . GLY B 1 82 ? -2.072 15.008 11.734 1 98.19 82 GLY B CA 1
ATOM 1533 C C . GLY B 1 82 ? -0.822 15.727 12.195 1 98.19 82 GLY B C 1
ATOM 1534 O O . GLY B 1 82 ? -0.872 16.922 12.531 1 98.19 82 GLY B O 1
ATOM 1535 N N . SER B 1 83 ? 0.275 14.93 12.258 1 97.62 83 SER B N 1
ATOM 1536 C CA . SER B 1 83 ? 1.547 15.5 12.688 1 97.62 83 SER B CA 1
ATOM 1537 C C . SER B 1 83 ? 2.699 15 11.828 1 97.62 83 SER B C 1
ATOM 1539 O O . SER B 1 83 ? 2.713 13.836 11.414 1 97.62 83 SER B O 1
ATOM 1541 N N . VAL B 1 84 ? 3.643 15.898 11.664 1 97.94 84 VAL B N 1
ATOM 1542 C CA . VAL B 1 84 ? 4.875 15.531 10.969 1 97.94 84 VAL B CA 1
ATOM 1543 C C . VAL B 1 84 ? 5.887 14.977 11.969 1 97.94 84 VAL B C 1
ATOM 1545 O O . VAL B 1 84 ? 6.277 15.664 12.914 1 97.94 84 VAL B O 1
ATOM 1548 N N . LEU B 1 85 ? 6.27 13.781 11.805 1 97.88 85 LEU B N 1
ATOM 1549 C CA . LEU B 1 85 ? 7.23 13.133 12.688 1 97.88 85 LEU B CA 1
ATOM 1550 C C . LEU B 1 85 ? 8.664 13.406 12.234 1 97.88 85 LEU B C 1
ATOM 1552 O O . LEU B 1 85 ? 9.555 13.609 13.055 1 97.88 85 LEU B O 1
ATOM 1556 N N . GLU B 1 86 ? 8.898 13.281 10.977 1 97.38 86 GLU B N 1
ATOM 1557 C CA . GLU B 1 86 ? 10.141 13.656 10.297 1 97.38 86 GLU B CA 1
ATOM 1558 C C . GLU B 1 86 ? 9.875 14.664 9.188 1 97.38 86 GLU B C 1
ATOM 1560 O O . GLU B 1 86 ? 9.18 14.359 8.219 1 97.38 86 GLU B O 1
ATOM 1565 N N . PRO B 1 87 ? 10.414 15.82 9.312 1 97.62 87 PRO B N 1
ATOM 1566 C CA . PRO B 1 87 ? 10.133 16.859 8.32 1 97.62 87 PRO B CA 1
ATOM 1567 C C . PRO B 1 87 ? 10.688 16.516 6.938 1 97.62 87 PRO B C 1
ATOM 1569 O O . PRO B 1 87 ? 11.57 15.664 6.82 1 97.62 87 PRO B O 1
ATOM 1572 N N . PRO B 1 88 ? 10.141 17.219 5.93 1 97.19 88 PRO B N 1
ATOM 1573 C CA . PRO B 1 88 ? 10.648 16.984 4.578 1 97.19 88 PRO B CA 1
ATOM 1574 C C . PRO B 1 88 ? 12.156 17.188 4.465 1 97.19 88 PRO B C 1
ATOM 1576 O O . PRO B 1 88 ? 12.68 18.203 4.945 1 97.19 88 PRO B O 1
ATOM 1579 N N . ALA B 1 89 ? 12.797 16.234 3.938 1 96.81 89 ALA B N 1
ATOM 1580 C CA . ALA B 1 89 ? 14.242 16.25 3.717 1 96.81 89 ALA B CA 1
ATOM 1581 C C . ALA B 1 89 ? 14.617 15.469 2.465 1 96.81 89 ALA B C 1
ATOM 1583 O O . ALA B 1 89 ? 13.852 14.625 2 1 96.81 89 ALA B O 1
ATOM 1584 N N . PRO B 1 90 ? 15.766 15.719 1.868 1 94.81 90 PRO B N 1
ATOM 1585 C CA . PRO B 1 90 ? 16.188 14.977 0.678 1 94.81 90 PRO B CA 1
ATOM 1586 C C . PRO B 1 90 ? 16.297 13.477 0.936 1 94.81 90 PRO B C 1
ATOM 1588 O O . PRO B 1 90 ? 16.703 13.062 2.025 1 94.81 90 PRO B O 1
ATOM 1591 N N . GLY B 1 91 ? 15.945 12.68 0.012 1 92.12 91 GLY B N 1
ATOM 1592 C CA . GLY B 1 91 ? 16.109 11.242 0.015 1 92.12 91 GLY B CA 1
ATOM 1593 C C . GLY B 1 91 ? 16.547 10.688 -1.332 1 92.12 91 GLY B C 1
ATOM 1594 O O . GLY B 1 91 ? 16.609 11.422 -2.318 1 92.12 91 GLY B O 1
ATOM 1595 N N . PRO B 1 92 ? 16.797 9.453 -1.392 1 90.81 92 PRO B N 1
ATOM 1596 C CA . PRO B 1 92 ? 17.312 8.844 -2.613 1 90.81 92 PRO B CA 1
ATOM 1597 C C . PRO B 1 92 ? 16.344 8.953 -3.791 1 90.81 92 PRO B C 1
ATOM 1599 O O . PRO B 1 92 ? 16.781 8.945 -4.949 1 90.81 92 PRO B O 1
ATOM 1602 N N . ASN B 1 93 ? 15.07 9.109 -3.543 1 92.81 93 ASN B N 1
ATOM 1603 C CA . ASN B 1 93 ? 14.078 9.125 -4.613 1 92.81 93 ASN B CA 1
ATOM 1604 C C . ASN B 1 93 ? 13.273 10.422 -4.609 1 92.81 93 ASN B C 1
ATOM 1606 O O . ASN B 1 93 ? 12.195 10.484 -5.199 1 92.81 93 ASN B O 1
ATOM 1610 N N . GLY B 1 94 ? 13.781 11.359 -3.852 1 92.88 94 GLY B N 1
ATOM 1611 C CA . GLY B 1 94 ? 13.094 12.641 -3.717 1 92.88 94 GLY B CA 1
ATOM 1612 C C . GLY B 1 94 ? 12.93 13.078 -2.275 1 92.88 94 GLY B C 1
ATOM 1613 O O . GLY B 1 94 ? 13.234 12.32 -1.352 1 92.88 94 GLY B O 1
ATOM 1614 N N . ARG B 1 95 ? 12.453 14.266 -2.158 1 96.38 95 ARG B N 1
ATOM 1615 C CA . ARG B 1 95 ? 12.18 14.789 -0.822 1 96.38 95 ARG B CA 1
ATOM 1616 C C . ARG B 1 95 ? 11.141 13.938 -0.102 1 96.38 95 ARG B C 1
ATOM 1618 O O . ARG B 1 95 ? 10.125 13.547 -0.69 1 96.38 95 ARG B O 1
ATOM 1625 N N . ARG B 1 96 ? 11.453 13.633 1.101 1 97.12 96 ARG B N 1
ATOM 1626 C CA . ARG B 1 96 ? 10.562 12.711 1.802 1 97.12 96 ARG B CA 1
ATOM 1627 C C . ARG B 1 96 ? 10.25 13.219 3.207 1 97.12 96 ARG B C 1
ATOM 1629 O O . ARG B 1 96 ? 11.023 13.977 3.785 1 97.12 96 ARG B O 1
ATOM 1636 N N . MET B 1 97 ? 9.133 12.75 3.742 1 98.12 97 MET B N 1
ATOM 1637 C CA . MET B 1 97 ? 8.672 13.055 5.098 1 98.12 97 MET B CA 1
ATOM 1638 C C . MET B 1 97 ? 7.938 11.867 5.703 1 98.12 97 MET B C 1
ATOM 1640 O O . MET B 1 97 ? 7.48 10.977 4.977 1 98.12 97 MET B O 1
ATOM 1644 N N . VAL B 1 98 ? 7.934 11.781 7.027 1 98.31 98 VAL B N 1
ATOM 1645 C CA . VAL B 1 98 ? 7.109 10.812 7.742 1 98.31 98 VAL B CA 1
ATOM 1646 C C . VAL B 1 98 ? 6.078 11.539 8.602 1 98.31 98 VAL B C 1
ATOM 1648 O O . VAL B 1 98 ? 6.406 12.516 9.281 1 98.31 98 VAL B O 1
ATOM 1651 N N . ALA B 1 99 ? 4.91 11.078 8.531 1 98.62 99 ALA B N 1
ATOM 1652 C CA . ALA B 1 99 ? 3.84 11.742 9.273 1 98.62 99 ALA B CA 1
ATOM 1653 C C . ALA B 1 99 ? 2.924 10.727 9.938 1 98.62 99 ALA B C 1
ATOM 1655 O O . ALA B 1 99 ? 2.816 9.586 9.484 1 98.62 99 ALA B O 1
ATOM 1656 N N . ARG B 1 100 ? 2.271 11.148 10.969 1 98.44 100 ARG B N 1
ATOM 1657 C CA . ARG B 1 100 ? 1.216 10.398 11.648 1 98.44 100 ARG B CA 1
ATOM 1658 C C . ARG B 1 100 ? -0.151 11.023 11.391 1 98.44 100 ARG B C 1
ATOM 1660 O O . ARG B 1 100 ? -0.327 12.234 11.555 1 98.44 100 ARG B O 1
ATOM 1667 N N . HIS B 1 101 ? -1.038 10.211 10.953 1 98.69 101 HIS B N 1
ATOM 1668 C CA . HIS B 1 101 ? -2.412 10.656 10.742 1 98.69 101 HIS B CA 1
ATOM 1669 C C . HIS B 1 101 ? -3.18 10.711 12.062 1 98.69 101 HIS B C 1
ATOM 1671 O O . HIS B 1 101 ? -2.771 10.102 13.047 1 98.69 101 HIS B O 1
ATOM 1677 N N . PRO B 1 102 ? -4.289 11.461 12.07 1 97.94 102 PRO B N 1
ATOM 1678 C CA . PRO B 1 102 ? -5.074 11.547 13.305 1 97.94 102 PRO B CA 1
ATOM 1679 C C . PRO B 1 102 ? -5.586 10.188 13.773 1 97.94 102 PRO B C 1
ATOM 1681 O O . PRO B 1 102 ? -5.809 9.992 14.977 1 97.94 102 PRO B O 1
ATOM 1684 N N . ASP B 1 103 ? -5.75 9.297 12.867 1 97.38 103 ASP B N 1
ATOM 1685 C CA . ASP B 1 103 ? -6.258 7.973 13.211 1 97.38 103 ASP B CA 1
ATOM 1686 C C . ASP B 1 103 ? -5.137 7.07 13.719 1 97.38 103 ASP B C 1
ATOM 1688 O O . ASP B 1 103 ? -5.371 5.902 14.031 1 97.38 103 ASP B O 1
ATOM 1692 N N . GLY B 1 104 ? -3.92 7.578 13.719 1 97 104 GLY B N 1
ATOM 1693 C CA . GLY B 1 104 ? -2.803 6.836 14.281 1 97 104 GLY B CA 1
ATOM 1694 C C . GLY B 1 104 ? -1.882 6.254 13.227 1 97 104 GLY B C 1
ATOM 1695 O O . GLY B 1 104 ? -0.748 5.875 13.523 1 97 104 GLY B O 1
ATOM 1696 N N . ALA B 1 105 ? -2.305 6.16 12.031 1 97.94 105 ALA B N 1
ATOM 1697 C CA . ALA B 1 105 ? -1.484 5.598 10.961 1 97.94 105 ALA B CA 1
ATOM 1698 C C . ALA B 1 105 ? -0.234 6.438 10.727 1 97.94 105 ALA B C 1
ATOM 1700 O O . ALA B 1 105 ? -0.294 7.668 10.75 1 97.94 105 ALA B O 1
ATOM 1701 N N . VAL B 1 106 ? 0.884 5.781 10.555 1 98.25 106 VAL B N 1
ATOM 1702 C CA . VAL B 1 106 ? 2.137 6.434 10.188 1 98.25 106 VAL B CA 1
ATOM 1703 C C . VAL B 1 106 ? 2.484 6.105 8.734 1 98.25 106 VAL B C 1
ATOM 1705 O O . VAL B 1 106 ? 2.504 4.938 8.344 1 98.25 106 VAL B O 1
ATOM 1708 N N . LEU B 1 107 ? 2.662 7.141 7.906 1 98.62 107 LEU B N 1
ATOM 1709 C CA . LEU B 1 107 ? 2.975 6.977 6.488 1 98.62 10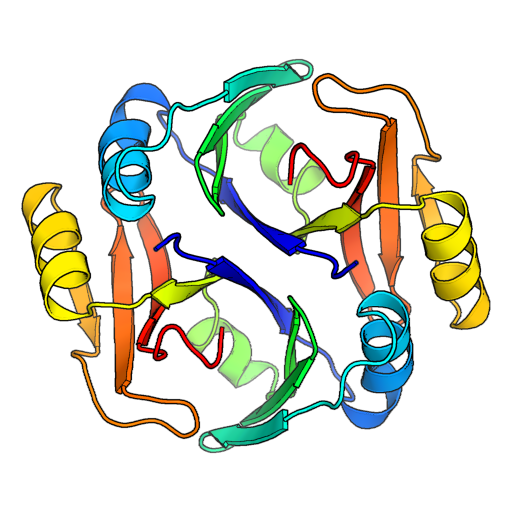7 LEU B CA 1
ATOM 1710 C C . LEU B 1 107 ? 4.215 7.781 6.113 1 98.62 107 LEU B C 1
ATOM 1712 O O . LEU B 1 107 ? 4.508 8.805 6.734 1 98.62 107 LEU B O 1
ATOM 1716 N N . GLU B 1 108 ? 4.906 7.266 5.152 1 98.5 108 GLU B N 1
ATOM 1717 C CA . GLU B 1 108 ? 5.949 8.023 4.469 1 98.5 108 GLU B CA 1
ATOM 1718 C C . GLU B 1 108 ? 5.41 8.688 3.201 1 98.5 108 GLU B C 1
ATOM 1720 O O . GLU B 1 108 ? 4.641 8.07 2.455 1 98.5 108 GLU B O 1
ATOM 1725 N N . TYR B 1 109 ? 5.805 9.906 2.971 1 98.12 109 TYR B N 1
ATOM 1726 C CA . TYR B 1 109 ? 5.484 10.625 1.741 1 98.12 109 TYR B CA 1
ATOM 1727 C C . TYR B 1 109 ? 6.75 10.969 0.965 1 98.12 109 TYR B C 1
ATOM 1729 O O . TYR B 1 109 ? 7.742 11.414 1.548 1 98.12 109 TYR B O 1
ATOM 1737 N N . ILE B 1 110 ? 6.738 10.75 -0.319 1 97.69 110 ILE B N 1
ATOM 1738 C CA . ILE B 1 110 ? 7.832 11.125 -1.211 1 97.69 110 ILE B CA 1
ATOM 1739 C C . ILE B 1 110 ? 7.305 12.039 -2.314 1 97.69 110 ILE B C 1
ATOM 1741 O O . ILE B 1 110 ? 6.293 11.734 -2.949 1 97.69 110 ILE B O 1
ATOM 1745 N N . GLU B 1 111 ? 7.992 13.125 -2.465 1 97.06 111 GLU B N 1
ATOM 1746 C CA . GLU B 1 111 ? 7.641 14.047 -3.537 1 97.06 111 GLU B CA 1
ATOM 1747 C C . GLU B 1 111 ? 8.305 13.648 -4.852 1 97.06 111 GLU B C 1
ATOM 1749 O O . GLU B 1 111 ? 9.539 13.641 -4.957 1 97.06 111 GLU B O 1
ATOM 1754 N N . VAL B 1 112 ? 7.465 13.266 -5.766 1 92.25 112 VAL B N 1
ATOM 1755 C CA . VAL B 1 112 ? 7.953 12.852 -7.074 1 92.25 112 VAL B CA 1
ATOM 1756 C C . VAL B 1 112 ? 7.281 13.68 -8.164 1 92.25 112 VAL B C 1
ATOM 1758 O O . VAL B 1 112 ? 6.07 13.922 -8.117 1 92.25 112 VAL B O 1
ATOM 1761 N N . PRO B 1 113 ? 8.109 14.172 -9.055 1 83.62 113 PRO B N 1
ATOM 1762 C CA . PRO B 1 113 ? 7.48 14.922 -10.148 1 83.62 113 PRO B CA 1
ATOM 1763 C C . PRO B 1 113 ? 6.508 14.078 -10.961 1 83.62 113 PRO B C 1
ATOM 1765 O O . PRO B 1 113 ? 6.609 12.844 -10.969 1 83.62 113 PRO B O 1
ATOM 1768 N N . ALA B 1 114 ? 5.582 14.727 -11.492 1 70.94 114 ALA B N 1
ATOM 1769 C CA . ALA B 1 114 ? 4.523 14.078 -12.266 1 70.94 114 ALA B CA 1
ATOM 1770 C C . ALA B 1 114 ? 5.113 13.148 -13.328 1 70.94 114 ALA B C 1
ATOM 1772 O O . ALA B 1 114 ? 4.523 12.117 -13.656 1 70.94 114 ALA B O 1
ATOM 1773 N N . THR B 1 115 ? 6.152 13.406 -13.898 1 67 115 THR B N 1
ATOM 1774 C CA . THR B 1 115 ? 6.734 12.648 -15 1 67 115 THR B CA 1
ATOM 1775 C C . THR B 1 115 ? 7.289 11.312 -14.508 1 67 115 THR B C 1
ATOM 1777 O O . THR B 1 115 ? 7.418 10.359 -15.281 1 67 115 THR B O 1
ATOM 1780 N N . ASP B 1 116 ? 7.57 11.148 -13.273 1 59.31 116 ASP B N 1
ATOM 1781 C CA . ASP B 1 116 ? 8.266 9.992 -12.727 1 59.31 116 ASP B CA 1
ATOM 1782 C C . ASP B 1 116 ? 7.312 9.094 -11.945 1 59.31 116 ASP B C 1
ATOM 1784 O O . ASP B 1 116 ? 7.719 8.047 -11.43 1 59.31 116 ASP B O 1
ATOM 1788 N N . ARG B 1 117 ? 6.125 9.492 -12.133 1 55.66 117 ARG B N 1
ATOM 1789 C CA . ARG B 1 117 ? 5.18 8.734 -11.32 1 55.66 117 ARG B CA 1
ATOM 1790 C C . ARG B 1 117 ? 4.594 7.57 -12.109 1 55.66 117 ARG B C 1
ATOM 1792 O O . ARG B 1 117 ? 4.414 7.664 -13.328 1 55.66 117 ARG B O 1
#

Organism: NCBI:txid1656884